Protein AF-A0A059LHN1-F1 (afdb_monomer)

Radius of gyration: 22.34 Å; Cα contacts (8 Å, |Δi|>4): 210; chains: 1; bounding box: 70×65×39 Å

pLDDT: mean 75.74, std 20.92, range [29.38, 94.12]

Secondary structure (DSSP, 8-state):
----------PPPP---PPPPPPPP-----------------EEEE---SGGGS-HHHHHHHHHHHHHHH---PPPTTTTT--SBTT-SSPPS-TTHHHHHHHHHHHHHHHSSSB-HHHHHHHT-EEEP-TTS----EEEPBPHHHHHHHHHHHHHTTSEEE-SSSSSEEE-HHHHHHHHHHHHHS-EEEE---

Mean predicted aligned error: 13.39 Å

Nearest PDB structures (foldseek):
  6zj3-assembly1_SX  TM=9.722E-01  e=7.834E-15  Euglena gracilis
  7r81-assembly1_U2  TM=9.711E-01  e=6.829E-14  Neurospora crassa
  8a98-assembly1_SX  TM=9.621E-01  e=1.154E-12  Leishmania major strain Friedlin
  8rxx-assembly1_SX  TM=9.282E-01  e=1.225E-12  Leishmania major strain Friedlin
  4bts-assembly1_DT  TM=8.952E-01  e=1.382E-12  Tetrahymena thermophila

Foldseek 3Di:
DDDDDPPDDDDDDDDDDDDDDDDDDDDDDDDDPDDDDPQPQPFDWDQDQAPVQFDPVLLLVLQLVVCVVVVLQDDPPCLVVDAFFPQDPDRDPDPSVLSSLLSVLLVVLVVDPFDDLQVSQQVPWDWHDDPPDPDDTDIDGTDSPSSVSSVVSCVVVQQKDQDPVGRGIHGDPVNRVVSSVSRSVGTDTDGDRD

Sequence (194 aa):
MSRTHSRGIALPCPRKRAASPLSPSLIGLGDTSRVGLVIMETRKKFKPSTVKDVPVDAFLVAFAAHLKKSGKIELPRHVDLMKTATFKELPPLDLDWFYTRTAAVARRVYMRAGLGMKDFRRTFGGRSFAKGRVMPEHFKLAAGGNIRHALQQLEKMGIVAKCPDNHGRKMTVEGRRLMDLVARSVPCTRLVVA

Solvent-accessible surface area (backbone atoms only — not comparable to full-atom values): 12317 Å² total; per-residue (Å²): 136,88,79,79,83,82,85,77,87,82,82,84,79,86,88,82,77,81,82,76,82,76,81,82,75,93,75,89,81,80,92,74,88,85,81,90,74,86,72,76,74,54,69,47,80,49,84,37,74,42,62,86,68,44,62,66,69,64,50,27,55,54,44,23,52,50,50,61,75,62,64,77,67,80,77,66,98,57,62,91,80,46,55,71,25,82,63,50,90,64,58,73,87,54,91,62,48,65,44,41,48,39,31,51,50,54,54,48,34,71,76,43,71,58,47,44,73,66,56,54,20,54,72,64,28,45,72,21,73,56,86,99,50,102,56,83,74,43,83,40,60,25,46,59,66,68,57,50,53,42,52,53,48,35,36,76,70,52,32,34,39,76,45,91,89,49,91,23,35,29,61,31,73,66,29,48,52,52,48,28,54,53,31,50,71,49,90,41,72,45,85,52,86,128

Structure (mmCIF, N/CA/C/O backbone):
data_AF-A0A059LHN1-F1
#
_entry.id   AF-A0A059LHN1-F1
#
loop_
_atom_site.group_PDB
_atom_site.id
_atom_site.type_symbol
_atom_site.label_atom_id
_atom_site.label_alt_id
_atom_site.label_comp_id
_atom_site.label_asym_id
_atom_site.label_entity_id
_atom_site.label_seq_id
_atom_site.pdbx_PDB_ins_code
_atom_site.Cartn_x
_atom_site.Cartn_y
_atom_site.Cartn_z
_atom_site.occupancy
_atom_site.B_iso_or_equiv
_atom_site.auth_seq_id
_atom_site.auth_comp_id
_atom_site.auth_asym_id
_atom_site.auth_atom_id
_atom_site.pdbx_PDB_model_num
ATOM 1 N N . MET A 1 1 ? 52.733 17.044 4.899 1.00 41.88 1 MET A N 1
ATOM 2 C CA . MET A 1 1 ? 51.523 16.709 5.689 1.00 41.88 1 MET A CA 1
ATOM 3 C C . MET A 1 1 ? 50.650 15.754 4.882 1.00 41.88 1 MET A C 1
ATOM 5 O O . MET A 1 1 ? 49.695 16.161 4.235 1.00 41.88 1 MET A O 1
ATOM 9 N N . SER A 1 2 ? 51.026 14.480 4.859 1.00 34.47 2 SER A N 1
ATOM 10 C CA . SER A 1 2 ? 50.351 13.405 4.128 1.00 34.47 2 SER A CA 1
ATOM 11 C C . SER A 1 2 ? 49.231 12.826 4.997 1.00 34.47 2 SER A C 1
ATOM 13 O O . SER A 1 2 ? 49.468 11.982 5.858 1.00 34.47 2 SER A O 1
ATOM 15 N N . ARG A 1 3 ? 47.998 13.315 4.814 1.00 39.59 3 ARG A N 1
ATOM 16 C CA . ARG A 1 3 ? 46.811 12.738 5.463 1.00 39.59 3 ARG A CA 1
ATOM 17 C C . ARG A 1 3 ? 46.330 11.516 4.680 1.00 39.59 3 ARG A C 1
ATOM 19 O O . ARG A 1 3 ? 45.768 11.619 3.597 1.00 39.59 3 ARG A O 1
ATOM 26 N N . THR A 1 4 ? 46.625 10.370 5.273 1.00 43.47 4 THR A N 1
ATOM 27 C CA . THR A 1 4 ? 45.945 9.073 5.204 1.00 43.47 4 THR A CA 1
ATOM 28 C C . THR A 1 4 ? 44.546 9.070 4.558 1.00 43.47 4 THR A C 1
ATOM 30 O O . THR A 1 4 ? 43.581 9.610 5.094 1.00 43.47 4 THR A O 1
ATOM 33 N N . HIS A 1 5 ? 44.403 8.354 3.438 1.00 37.03 5 HIS A N 1
ATOM 34 C CA . HIS A 1 5 ? 43.102 7.889 2.951 1.00 37.03 5 HIS A CA 1
ATOM 35 C C . HIS A 1 5 ? 42.683 6.643 3.741 1.00 37.03 5 HIS A C 1
ATOM 37 O O . HIS A 1 5 ? 43.111 5.526 3.450 1.00 37.03 5 HIS A O 1
ATOM 43 N N . SER A 1 6 ? 41.816 6.826 4.733 1.00 35.69 6 SER A N 1
ATOM 44 C CA . SER A 1 6 ? 41.079 5.738 5.372 1.00 35.69 6 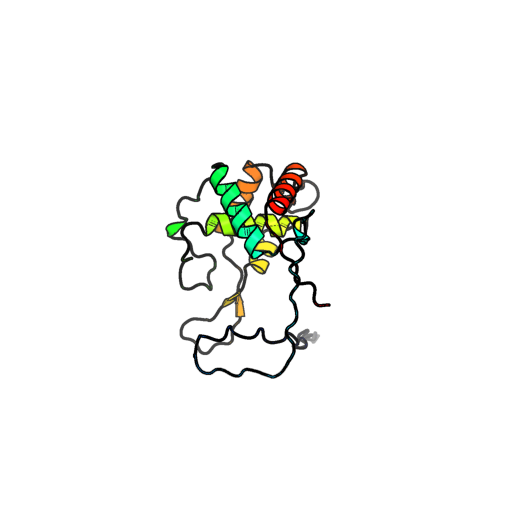SER A CA 1
ATOM 45 C C . SER A 1 6 ? 40.039 5.176 4.394 1.00 35.69 6 SER A C 1
ATOM 47 O O . SER A 1 6 ? 38.912 5.658 4.285 1.00 35.69 6 SER A O 1
ATOM 49 N N . ARG A 1 7 ? 40.412 4.131 3.647 1.00 39.03 7 ARG A N 1
ATOM 50 C CA . ARG A 1 7 ? 39.453 3.297 2.908 1.00 39.03 7 ARG A CA 1
ATOM 51 C C . ARG A 1 7 ? 38.669 2.453 3.908 1.00 39.03 7 ARG A C 1
ATOM 53 O O . ARG A 1 7 ? 39.071 1.354 4.271 1.00 39.03 7 ARG A O 1
ATOM 60 N N . GLY A 1 8 ? 37.557 3.001 4.376 1.00 37.84 8 GLY A N 1
ATOM 61 C CA . GLY A 1 8 ? 36.550 2.246 5.101 1.00 37.84 8 GLY A CA 1
ATOM 62 C C . GLY A 1 8 ? 35.616 1.493 4.150 1.00 37.84 8 GLY A C 1
ATOM 63 O O . GLY A 1 8 ? 35.085 2.081 3.215 1.00 37.84 8 GLY A O 1
ATOM 64 N N . ILE A 1 9 ? 35.335 0.240 4.530 1.00 38.50 9 ILE A N 1
ATOM 65 C CA . ILE A 1 9 ? 34.072 -0.496 4.327 1.00 38.50 9 ILE A CA 1
ATOM 66 C C . ILE A 1 9 ? 33.949 -1.307 3.023 1.00 38.50 9 ILE A C 1
ATOM 68 O O . ILE A 1 9 ? 33.691 -0.771 1.953 1.00 38.50 9 ILE A O 1
ATOM 72 N N . ALA A 1 10 ? 33.963 -2.639 3.156 1.00 35.22 10 ALA A N 1
ATOM 73 C CA . ALA A 1 10 ? 32.729 -3.440 3.159 1.00 35.22 10 ALA A CA 1
ATOM 74 C C . ALA A 1 10 ? 33.043 -4.921 3.441 1.00 35.22 10 ALA A C 1
ATOM 76 O O . ALA A 1 10 ? 33.626 -5.613 2.613 1.00 35.22 10 ALA A O 1
ATOM 77 N N . LEU A 1 11 ? 32.620 -5.422 4.605 1.00 46.47 11 LEU A N 1
ATOM 78 C CA . LEU A 1 11 ? 32.563 -6.863 4.856 1.00 46.47 11 LEU A CA 1
ATOM 79 C C . LEU A 1 11 ? 31.377 -7.469 4.081 1.00 46.47 11 LEU A C 1
ATOM 81 O O . LEU A 1 11 ? 30.290 -6.881 4.089 1.00 46.47 11 LEU A O 1
ATOM 85 N N . PRO A 1 12 ? 31.532 -8.644 3.448 1.00 41.75 12 PRO A N 1
ATOM 86 C CA . PRO A 1 12 ? 30.413 -9.350 2.840 1.00 41.75 12 PRO A CA 1
ATOM 87 C C . PRO A 1 12 ? 29.499 -9.928 3.933 1.00 41.75 12 PRO A C 1
ATOM 89 O O . PRO A 1 12 ? 29.941 -10.657 4.818 1.00 41.75 12 PRO A O 1
ATOM 92 N N . CYS A 1 13 ? 28.201 -9.611 3.880 1.00 32.88 13 CYS A N 1
ATOM 93 C CA . CYS A 1 13 ? 27.207 -10.208 4.774 1.00 32.88 13 CYS A CA 1
ATOM 94 C C . CYS A 1 13 ? 27.052 -11.717 4.496 1.00 32.88 13 CYS A C 1
ATOM 96 O O . CYS A 1 13 ? 26.942 -12.110 3.329 1.00 32.88 13 CYS A O 1
ATOM 98 N N . PRO A 1 14 ? 26.959 -12.571 5.532 1.00 40.12 14 PRO A N 1
ATOM 99 C CA . PRO A 1 14 ? 26.842 -14.007 5.349 1.00 40.12 14 PRO A CA 1
ATOM 100 C C . PRO A 1 14 ? 25.453 -14.382 4.822 1.00 40.12 14 PRO A C 1
ATOM 102 O O . PRO A 1 14 ? 24.399 -14.032 5.358 1.00 40.12 14 PRO A O 1
ATOM 105 N N . ARG A 1 15 ? 25.492 -15.119 3.718 1.00 44.16 15 ARG A N 1
ATOM 106 C CA . ARG A 1 15 ? 24.381 -15.608 2.911 1.00 44.16 15 ARG A CA 1
ATOM 107 C C . ARG A 1 15 ? 23.741 -16.825 3.587 1.00 44.16 15 ARG A C 1
ATOM 109 O O . ARG A 1 15 ? 24.253 -17.930 3.467 1.00 44.16 15 ARG A O 1
ATOM 116 N N . LYS A 1 16 ? 22.588 -16.654 4.237 1.00 43.25 16 LYS A N 1
ATOM 117 C CA . LYS A 1 16 ? 21.634 -17.753 4.476 1.00 43.25 16 LYS A CA 1
ATOM 118 C C . LYS A 1 16 ? 20.206 -17.262 4.270 1.00 43.25 16 LYS A C 1
ATOM 120 O O . LYS A 1 16 ? 19.650 -16.580 5.123 1.00 43.25 16 LYS A O 1
ATOM 125 N N . ARG A 1 17 ? 19.602 -17.635 3.142 1.00 36.09 17 ARG A N 1
ATOM 126 C CA . ARG A 1 17 ? 18.156 -17.859 3.031 1.00 36.09 17 ARG A CA 1
ATOM 127 C C . ARG A 1 17 ? 17.934 -19.000 2.055 1.00 36.09 17 ARG A C 1
ATOM 129 O O . ARG A 1 17 ? 18.374 -18.931 0.911 1.00 36.09 17 ARG A O 1
ATOM 136 N N . ALA A 1 18 ? 17.313 -20.041 2.593 1.00 35.69 18 ALA A N 1
ATOM 137 C CA . ALA A 1 18 ? 16.890 -21.243 1.909 1.00 35.69 18 ALA A CA 1
ATOM 138 C C . ALA A 1 18 ? 16.107 -20.907 0.634 1.00 35.69 18 ALA A C 1
ATOM 140 O O . ALA A 1 18 ? 15.318 -19.957 0.603 1.00 35.69 18 ALA A O 1
ATOM 141 N N . ALA A 1 19 ? 16.357 -21.700 -0.403 1.00 35.06 19 ALA A N 1
ATOM 142 C CA . ALA A 1 19 ? 15.561 -21.733 -1.613 1.00 35.06 19 ALA A CA 1
ATOM 143 C C . ALA A 1 19 ? 14.101 -22.042 -1.255 1.00 35.06 19 ALA A C 1
ATOM 145 O O . ALA A 1 19 ? 13.817 -22.978 -0.511 1.00 35.06 19 ALA A O 1
ATOM 146 N N . SER A 1 20 ? 13.175 -21.238 -1.767 1.00 42.19 20 SER A N 1
ATOM 147 C CA . SER A 1 20 ? 11.767 -21.623 -1.843 1.00 42.19 20 SER A CA 1
ATOM 148 C C . SER A 1 20 ? 11.658 -22.675 -2.949 1.00 42.19 20 SER A C 1
ATOM 150 O O . SER A 1 20 ? 12.165 -22.405 -4.042 1.00 42.19 20 SER A O 1
ATOM 152 N N . PRO A 1 21 ? 11.056 -23.852 -2.718 1.00 39.56 21 PRO A N 1
ATOM 153 C CA . PRO A 1 21 ? 10.869 -24.804 -3.796 1.00 39.56 21 PRO A CA 1
ATOM 154 C C . PRO A 1 21 ? 9.887 -24.212 -4.811 1.00 39.56 21 PRO A C 1
ATOM 156 O O . PRO A 1 21 ? 8.809 -23.728 -4.464 1.00 39.56 21 PRO A O 1
ATOM 159 N N . LEU A 1 22 ? 10.331 -24.211 -6.064 1.00 37.78 22 LEU A N 1
ATOM 160 C CA . LEU A 1 22 ? 9.516 -23.978 -7.245 1.00 37.78 22 LEU A CA 1
ATOM 161 C C . LEU A 1 22 ? 8.345 -24.968 -7.235 1.00 37.78 22 LEU A C 1
ATOM 163 O O . LEU A 1 22 ? 8.527 -26.152 -6.960 1.00 37.78 22 LEU A O 1
ATOM 167 N N . SER A 1 23 ? 7.151 -24.468 -7.532 1.00 39.75 23 SER A N 1
ATOM 168 C CA . SER A 1 23 ? 5.954 -25.264 -7.797 1.00 39.75 23 SER A CA 1
ATOM 169 C C . SER A 1 23 ? 6.235 -26.316 -8.883 1.00 39.75 23 SER A C 1
ATOM 171 O O . SER A 1 23 ? 6.580 -25.914 -9.999 1.00 39.75 23 SER A O 1
ATOM 173 N N . PRO A 1 24 ? 6.076 -27.625 -8.615 1.00 43.16 24 PRO A N 1
ATOM 174 C CA . PRO A 1 24 ? 6.171 -28.643 -9.649 1.00 43.16 24 PRO A CA 1
ATOM 175 C C . PRO A 1 24 ? 4.958 -28.550 -10.573 1.00 43.16 24 PRO A C 1
ATOM 177 O O . PRO A 1 24 ? 3.809 -28.690 -10.154 1.00 43.16 24 PRO A O 1
ATOM 180 N N . SER A 1 25 ? 5.240 -28.282 -11.839 1.00 33.72 25 SER A N 1
ATOM 181 C CA . SER A 1 25 ? 4.328 -28.468 -12.957 1.00 33.72 25 SER A CA 1
ATOM 182 C C . SER A 1 25 ? 3.907 -29.934 -13.071 1.00 33.72 25 SER A C 1
ATOM 184 O O . SER A 1 25 ? 4.734 -30.833 -12.932 1.00 33.72 25 SER A O 1
ATOM 186 N N . LEU A 1 26 ? 2.624 -30.129 -13.373 1.00 40.53 26 LEU A N 1
ATOM 187 C CA . LEU A 1 26 ? 1.979 -31.373 -13.786 1.00 40.53 26 LEU A CA 1
ATOM 188 C C . LEU A 1 26 ? 2.840 -32.206 -14.750 1.00 40.53 26 LEU A C 1
ATOM 190 O O . LEU A 1 26 ? 3.017 -31.831 -15.907 1.00 40.53 26 LEU A O 1
ATOM 194 N N . ILE A 1 27 ? 3.275 -33.375 -14.287 1.00 35.19 27 ILE A N 1
ATOM 195 C CA . ILE A 1 27 ? 3.525 -34.554 -15.117 1.00 35.19 27 ILE A CA 1
ATOM 196 C C . ILE A 1 27 ? 2.827 -35.696 -14.382 1.00 35.19 27 ILE A C 1
ATOM 198 O O . ILE A 1 27 ? 3.167 -36.008 -13.243 1.00 35.19 27 ILE A O 1
ATOM 202 N N . GLY A 1 28 ? 1.769 -36.231 -14.987 1.00 36.34 28 GLY A N 1
ATOM 203 C CA . GLY A 1 28 ? 1.055 -37.383 -14.453 1.00 36.34 28 GLY A CA 1
ATOM 204 C C . GLY A 1 28 ? 1.876 -38.660 -14.601 1.00 36.34 28 GLY A C 1
ATOM 205 O O . GLY A 1 28 ? 2.688 -38.755 -15.517 1.00 36.34 28 GLY A O 1
ATOM 206 N N . LEU A 1 29 ? 1.638 -39.616 -13.700 1.00 37.88 29 LEU A N 1
ATOM 207 C CA . LEU A 1 29 ? 1.484 -4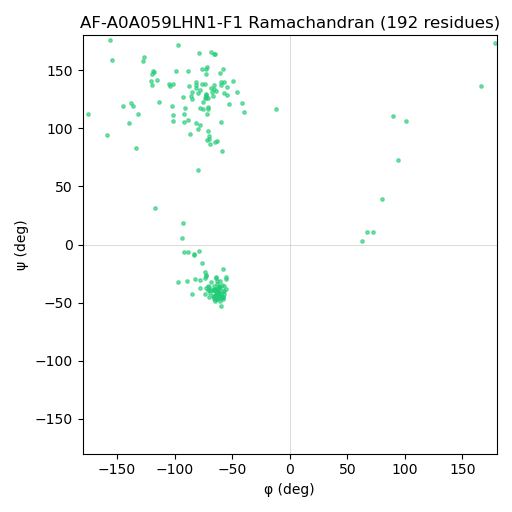1.057 -13.945 1.00 37.88 29 LEU A CA 1
ATOM 208 C C . LEU A 1 29 ? 1.566 -41.814 -12.612 1.00 37.88 29 LEU A C 1
ATOM 210 O O . LEU A 1 29 ? 2.478 -41.591 -11.823 1.00 37.88 29 LEU A O 1
ATOM 214 N N . GLY A 1 30 ? 0.660 -42.776 -12.442 1.00 29.38 30 GLY A N 1
ATOM 215 C CA . GLY A 1 30 ? 0.982 -44.024 -11.755 1.00 29.38 30 GLY A CA 1
ATOM 216 C C . GLY A 1 30 ? 0.523 -44.146 -10.309 1.00 29.38 30 GLY A C 1
ATOM 217 O O . GLY A 1 30 ? 1.138 -43.609 -9.390 1.00 29.38 30 GLY A O 1
ATOM 218 N N . ASP A 1 31 ? -0.516 -44.957 -10.128 1.00 42.81 31 ASP A N 1
ATOM 219 C CA . ASP A 1 31 ? -0.869 -45.615 -8.877 1.00 42.81 31 ASP A CA 1
ATOM 220 C C . ASP A 1 31 ? 0.360 -46.163 -8.139 1.00 42.81 31 ASP A C 1
ATOM 222 O O . ASP A 1 31 ? 1.067 -47.043 -8.624 1.00 42.81 31 ASP A O 1
ATOM 226 N N . THR A 1 32 ? 0.559 -45.700 -6.907 1.00 39.47 32 THR A N 1
ATOM 227 C CA . THR A 1 32 ? 1.272 -46.457 -5.874 1.00 39.47 32 THR A CA 1
ATOM 228 C C . THR A 1 32 ? 0.459 -46.385 -4.592 1.00 39.47 32 THR A C 1
ATOM 230 O O . THR A 1 32 ? 0.674 -45.578 -3.689 1.00 39.47 32 THR A O 1
ATOM 233 N N . SER A 1 33 ? -0.530 -47.268 -4.506 1.00 37.50 33 SER A N 1
ATOM 234 C CA . SER A 1 33 ? -1.043 -47.702 -3.219 1.00 37.50 33 SER A CA 1
ATOM 235 C C . SER A 1 33 ? 0.121 -48.235 -2.375 1.00 37.50 33 SER A C 1
ATOM 237 O O . SER A 1 33 ? 0.808 -49.162 -2.803 1.00 37.50 33 SER A O 1
ATOM 239 N N . ARG A 1 34 ? 0.227 -47.725 -1.138 1.00 47.62 34 ARG A N 1
ATOM 240 C CA . ARG A 1 34 ? 0.839 -48.388 0.031 1.00 47.62 34 ARG A CA 1
ATOM 241 C C . ARG A 1 34 ? 2.323 -48.088 0.319 1.00 47.62 34 ARG A C 1
ATOM 243 O O . ARG A 1 34 ? 3.150 -48.987 0.293 1.00 47.62 34 ARG A O 1
ATOM 250 N N . VAL A 1 35 ? 2.605 -46.876 0.812 1.00 36.53 35 VAL A N 1
ATOM 251 C CA . VAL A 1 35 ? 3.461 -46.690 2.007 1.00 36.53 35 VAL A CA 1
ATOM 252 C C . VAL A 1 35 ? 2.823 -45.611 2.888 1.00 36.53 35 VAL A C 1
ATOM 254 O O . VAL A 1 35 ? 2.504 -44.517 2.430 1.00 36.53 35 VAL A O 1
ATOM 257 N N . GLY A 1 36 ? 2.524 -45.981 4.131 1.00 34.12 36 GLY A N 1
ATOM 258 C CA . GLY A 1 36 ? 1.662 -45.238 5.039 1.00 34.12 36 GLY A CA 1
ATOM 259 C C . GLY A 1 36 ? 2.273 -43.961 5.610 1.00 34.12 36 GLY A C 1
ATOM 260 O O . GLY A 1 36 ? 3.323 -43.986 6.238 1.00 34.12 36 GLY A O 1
ATOM 261 N N . LEU A 1 37 ? 1.519 -42.874 5.481 1.00 35.41 37 LEU A N 1
ATOM 262 C CA . LEU A 1 37 ? 0.972 -42.125 6.610 1.00 35.41 37 LEU A CA 1
ATOM 263 C C . LEU A 1 37 ? -0.212 -41.334 6.043 1.00 35.41 37 LEU A C 1
ATOM 265 O O . LEU A 1 37 ? -0.041 -40.259 5.474 1.00 35.41 37 LEU A O 1
ATOM 269 N N . VAL A 1 38 ? -1.425 -41.882 6.141 1.00 39.91 38 VAL A N 1
ATOM 270 C CA . VAL A 1 38 ? -2.630 -41.063 5.970 1.00 39.91 38 VAL A CA 1
ATOM 271 C C . VAL A 1 38 ? -2.664 -40.155 7.192 1.00 39.91 38 VAL A C 1
ATOM 273 O O . VAL A 1 38 ? -3.230 -40.507 8.224 1.00 39.91 38 VAL A O 1
ATOM 276 N N . ILE A 1 39 ? -1.981 -39.011 7.114 1.00 44.22 39 ILE A N 1
ATOM 277 C CA . ILE A 1 39 ? -2.218 -37.915 8.044 1.00 44.22 39 ILE A CA 1
ATOM 278 C C . ILE A 1 39 ? -3.691 -37.578 7.839 1.00 44.22 39 ILE A C 1
ATOM 280 O O . ILE A 1 39 ? -4.074 -37.026 6.808 1.00 44.22 39 ILE A O 1
ATOM 284 N N . MET A 1 40 ? -4.538 -37.964 8.791 1.00 35.59 40 MET A N 1
ATOM 285 C CA . MET A 1 40 ? -5.877 -37.408 8.885 1.00 35.59 40 MET A CA 1
ATOM 286 C C . MET A 1 40 ? -5.698 -35.915 9.166 1.00 35.59 40 MET A C 1
ATOM 288 O O . MET A 1 40 ? -5.591 -35.498 10.318 1.00 35.59 40 MET A O 1
ATOM 292 N N . GLU A 1 41 ? -5.591 -35.101 8.115 1.00 52.03 41 GLU A N 1
ATOM 293 C CA . GLU A 1 41 ? -5.578 -33.647 8.229 1.00 52.03 41 GLU A CA 1
ATOM 294 C C . GLU A 1 41 ? -6.938 -33.203 8.768 1.00 52.03 41 GLU A C 1
ATOM 296 O O . GLU A 1 41 ? -7.885 -32.910 8.033 1.00 52.03 41 GLU A O 1
ATOM 301 N N . THR A 1 42 ? -7.057 -33.155 10.091 1.00 53.69 42 THR A N 1
ATOM 302 C CA . THR A 1 42 ? -8.225 -32.572 10.739 1.00 53.69 42 THR A CA 1
ATOM 303 C C . THR A 1 42 ? -8.170 -31.057 10.539 1.00 53.69 42 THR A C 1
ATOM 305 O O . THR A 1 42 ? -7.471 -30.316 11.231 1.00 53.69 42 THR A O 1
ATOM 308 N N . ARG A 1 43 ? -8.905 -30.564 9.535 1.00 59.44 43 ARG A N 1
ATOM 309 C CA . ARG A 1 43 ? -9.062 -29.125 9.277 1.00 59.44 43 ARG A CA 1
ATOM 310 C C . ARG A 1 43 ? -9.912 -28.500 10.381 1.00 59.44 43 ARG A C 1
ATOM 312 O O . ARG A 1 43 ? -11.136 -28.433 10.275 1.00 59.44 43 ARG A O 1
ATOM 319 N N . LYS A 1 44 ? -9.278 -28.014 11.449 1.00 64.62 44 LYS A N 1
ATOM 320 C CA . LYS A 1 44 ? -9.982 -27.251 12.490 1.00 64.62 44 LYS A CA 1
ATOM 321 C C . LYS A 1 44 ? -10.282 -25.839 11.971 1.00 64.62 44 LYS A C 1
ATOM 323 O O . LYS A 1 44 ? -9.381 -25.099 11.567 1.00 64.62 44 LYS A O 1
ATOM 328 N N . LYS A 1 45 ? -11.567 -25.465 11.970 1.00 65.81 45 LYS A N 1
ATOM 329 C CA . LYS A 1 45 ? -12.024 -24.107 11.636 1.00 65.81 45 LYS A CA 1
ATOM 330 C C . LYS A 1 45 ? -11.628 -23.166 12.774 1.00 65.81 45 LYS A C 1
ATOM 332 O O . LYS A 1 45 ? -12.095 -23.328 13.898 1.00 65.81 45 LYS A O 1
ATOM 337 N N . PHE A 1 46 ? -10.771 -22.193 12.482 1.00 73.25 46 PHE A N 1
ATOM 338 C CA . PHE A 1 46 ? -10.342 -21.179 13.441 1.00 73.25 46 PHE A CA 1
ATOM 339 C C . PHE A 1 46 ? -11.048 -19.856 13.136 1.00 73.25 46 PHE A C 1
ATOM 341 O O . PHE A 1 46 ? -11.146 -19.466 11.974 1.00 73.25 46 PHE A O 1
ATOM 348 N N . LYS A 1 47 ? -11.545 -19.165 14.170 1.00 76.56 47 LYS A N 1
ATOM 349 C CA . LYS A 1 47 ? -12.106 -17.814 14.035 1.00 76.56 47 LYS A CA 1
ATOM 350 C C . LYS A 1 47 ? -10.983 -16.795 14.279 1.00 76.56 47 LYS A C 1
ATOM 352 O O . LYS A 1 47 ? -10.591 -16.633 15.435 1.00 76.56 47 LYS A O 1
ATOM 357 N N . PRO A 1 48 ? -10.447 -16.129 13.242 1.00 80.56 48 PRO A N 1
ATOM 358 C CA . PRO A 1 48 ? -9.400 -15.131 13.426 1.00 80.56 48 PRO A CA 1
ATOM 359 C C . PRO A 1 48 ? -9.949 -13.893 14.140 1.00 80.56 48 PRO A C 1
ATOM 361 O O . PRO A 1 48 ? -11.023 -13.391 13.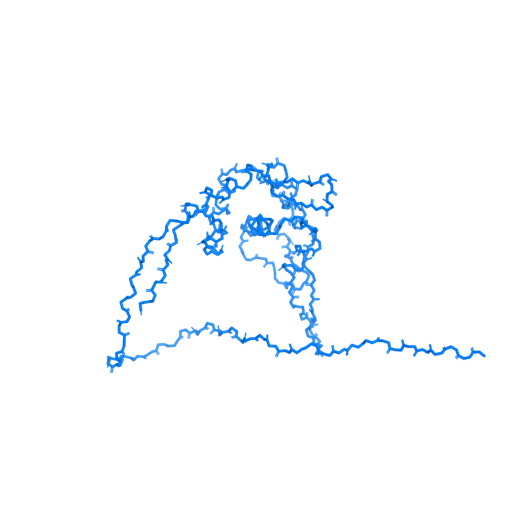800 1.00 80.56 48 PRO A O 1
ATOM 364 N N . SER A 1 49 ? -9.213 -13.395 15.133 1.00 80.56 49 SER A N 1
ATOM 365 C CA . SER A 1 49 ? -9.570 -12.177 15.868 1.00 80.56 49 SER A CA 1
ATOM 366 C C . SER A 1 49 ? -8.841 -10.952 15.324 1.00 80.56 49 SER A C 1
ATOM 368 O O . SER A 1 49 ? -9.427 -9.866 15.321 1.00 80.56 49 SER A O 1
ATOM 370 N N . THR A 1 50 ? -7.610 -11.124 14.827 1.00 87.19 50 THR A N 1
ATOM 371 C CA . THR A 1 50 ? -6.774 -10.042 14.292 1.00 87.19 50 THR A CA 1
ATOM 372 C C . THR A 1 50 ? -6.273 -10.326 12.875 1.00 87.19 50 THR A C 1
ATOM 374 O O . THR A 1 50 ? -6.183 -11.469 12.426 1.00 87.19 50 THR A O 1
ATOM 377 N N . VAL A 1 51 ? -5.851 -9.272 12.166 1.00 87.81 51 VAL A N 1
ATOM 378 C CA . VAL A 1 51 ? -5.244 -9.362 10.816 1.00 87.81 51 VAL A CA 1
ATOM 379 C C . VAL A 1 51 ? -3.988 -10.253 10.773 1.00 87.81 51 VAL A C 1
ATOM 381 O O . VAL A 1 51 ? -3.588 -10.720 9.705 1.00 87.81 51 VAL A O 1
ATOM 384 N N . LYS A 1 52 ? -3.327 -10.481 11.914 1.00 88.38 52 LYS A N 1
ATOM 385 C CA . LYS A 1 52 ? -2.122 -11.322 11.989 1.00 88.38 52 LYS A CA 1
ATOM 386 C C . LYS A 1 52 ? -2.432 -12.812 11.858 1.00 88.38 52 LYS A C 1
ATOM 388 O O . LYS A 1 52 ? -1.555 -13.556 11.431 1.00 88.38 52 LYS A O 1
ATOM 393 N N . ASP A 1 53 ? -3.660 -13.213 12.171 1.00 87.56 53 ASP A N 1
ATOM 394 C CA . ASP A 1 53 ? -4.072 -14.617 12.231 1.00 87.56 53 ASP A CA 1
ATOM 395 C C . ASP A 1 53 ? -4.574 -15.154 10.880 1.00 87.56 53 ASP A C 1
ATOM 397 O O . ASP A 1 53 ? -4.865 -16.341 10.737 1.00 87.56 53 ASP A O 1
ATOM 401 N N . VAL A 1 54 ? -4.704 -14.272 9.886 1.00 88.25 54 VAL A N 1
ATOM 402 C CA . VAL A 1 54 ? -5.260 -14.573 8.563 1.00 88.25 54 VAL A CA 1
ATOM 403 C C . VAL A 1 54 ? -4.133 -14.737 7.539 1.00 88.25 54 VAL A C 1
ATOM 405 O O . VAL A 1 54 ? -3.194 -13.927 7.535 1.00 88.25 54 VAL A O 1
ATOM 408 N N . PRO A 1 55 ? -4.206 -15.736 6.630 1.00 89.19 55 PRO A N 1
ATOM 409 C CA . PRO A 1 55 ? -3.268 -15.832 5.522 1.00 89.19 55 PRO A CA 1
ATOM 410 C C . PRO A 1 55 ? -3.342 -14.573 4.657 1.00 89.19 55 PRO A C 1
ATOM 412 O O . PRO A 1 55 ? -4.414 -14.035 4.371 1.00 89.19 55 PRO A O 1
ATOM 415 N N . VAL A 1 56 ? -2.168 -14.089 4.253 1.00 90.25 56 VAL A N 1
ATOM 416 C CA . VAL A 1 56 ? -2.029 -12.773 3.619 1.00 90.25 56 VAL A CA 1
ATOM 417 C C . VAL A 1 56 ? -2.841 -12.693 2.336 1.00 90.25 56 VAL A C 1
ATOM 419 O O . VAL A 1 56 ? -3.573 -11.727 2.151 1.00 90.25 56 VAL A O 1
ATOM 422 N N . ASP A 1 57 ? -2.754 -13.714 1.492 1.00 90.62 57 ASP A N 1
ATOM 423 C CA . ASP A 1 57 ? -3.358 -13.692 0.161 1.00 90.62 57 ASP A CA 1
ATOM 424 C C . ASP A 1 57 ? -4.888 -13.639 0.241 1.00 90.62 57 ASP A C 1
ATOM 426 O O . ASP A 1 57 ? -5.514 -12.785 -0.385 1.00 90.62 57 ASP A O 1
ATOM 430 N N . ALA A 1 58 ? -5.487 -14.452 1.117 1.00 90.88 58 ALA A N 1
ATOM 431 C CA . ALA A 1 58 ? -6.931 -14.443 1.340 1.00 90.88 58 ALA A CA 1
ATOM 432 C C . ALA A 1 58 ? -7.418 -13.105 1.920 1.00 90.88 58 ALA A C 1
ATOM 434 O O . ALA A 1 58 ? -8.457 -12.586 1.506 1.00 90.88 58 ALA A O 1
ATOM 435 N N . PHE A 1 59 ? -6.648 -12.506 2.838 1.00 92.62 59 PHE A N 1
ATOM 436 C CA . PHE A 1 59 ? -6.972 -11.187 3.381 1.00 92.62 59 PHE A CA 1
ATOM 437 C C . PHE A 1 59 ? -6.951 -10.099 2.302 1.00 92.62 59 PHE A C 1
ATOM 439 O O . PHE A 1 59 ? -7.843 -9.252 2.266 1.00 92.62 59 PHE A O 1
ATOM 446 N N . LEU A 1 60 ? -5.953 -10.112 1.412 1.00 93.38 60 LEU A N 1
ATOM 447 C CA . LEU A 1 60 ? -5.843 -9.114 0.346 1.00 93.38 60 LEU A CA 1
ATOM 448 C C . LEU A 1 60 ? -7.031 -9.175 -0.614 1.00 93.38 60 LEU A C 1
ATOM 450 O O . LEU A 1 60 ? -7.574 -8.125 -0.955 1.00 93.38 60 LEU A O 1
ATOM 454 N N . VAL A 1 61 ? -7.460 -10.381 -0.994 1.00 92.31 61 VAL A N 1
ATOM 455 C CA . VAL A 1 61 ? -8.623 -10.581 -1.873 1.00 92.31 61 VAL A CA 1
ATOM 456 C C . VAL A 1 61 ? -9.909 -10.093 -1.200 1.00 92.31 61 VAL A C 1
ATOM 458 O O . VAL A 1 61 ? -10.664 -9.321 -1.794 1.00 92.31 61 VAL A O 1
ATOM 461 N N . ALA A 1 62 ? -10.137 -10.466 0.063 1.00 93.19 62 ALA A N 1
ATOM 462 C CA . ALA A 1 62 ? -11.327 -10.049 0.806 1.00 93.19 62 ALA A CA 1
ATOM 463 C C . ALA A 1 62 ? -11.379 -8.527 1.022 1.00 93.19 62 ALA A C 1
ATOM 465 O O . ALA A 1 62 ? -12.425 -7.897 0.842 1.00 93.19 62 ALA A O 1
ATOM 466 N N . PHE A 1 63 ? -10.242 -7.914 1.358 1.00 92.88 63 PHE A N 1
ATOM 467 C CA . PHE A 1 63 ? -10.166 -6.471 1.558 1.00 92.88 6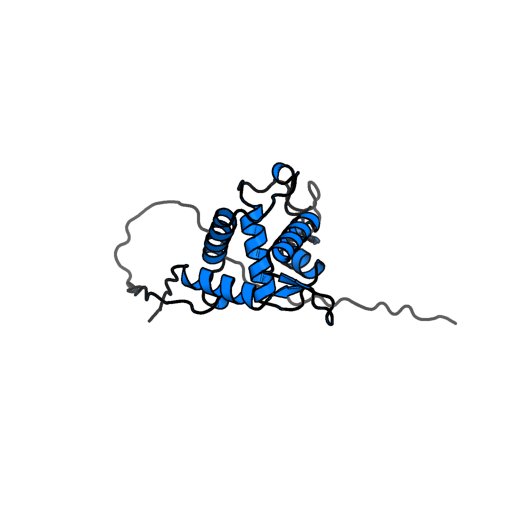3 PHE A CA 1
ATOM 468 C C . PHE A 1 63 ? -10.321 -5.703 0.241 1.00 92.88 63 PHE A C 1
ATOM 470 O O . PHE A 1 63 ? -11.026 -4.698 0.206 1.00 92.88 63 PHE A O 1
ATOM 477 N N . ALA A 1 64 ? -9.744 -6.191 -0.861 1.00 93.06 64 ALA A N 1
ATOM 478 C CA . ALA A 1 64 ? -9.964 -5.609 -2.185 1.00 93.06 64 ALA A CA 1
ATOM 479 C C . ALA A 1 64 ? -11.451 -5.649 -2.578 1.00 93.06 64 ALA A C 1
ATOM 481 O O . ALA A 1 64 ? -11.987 -4.645 -3.047 1.00 93.06 64 ALA A O 1
ATOM 482 N N . ALA A 1 65 ? -12.146 -6.758 -2.309 1.00 92.88 65 ALA A N 1
ATOM 483 C CA . ALA A 1 65 ? -13.586 -6.861 -2.538 1.00 92.88 65 ALA A CA 1
ATOM 484 C C . ALA A 1 65 ? -14.388 -5.868 -1.676 1.00 92.88 65 ALA A C 1
ATOM 486 O O . ALA A 1 65 ? -15.333 -5.251 -2.167 1.00 92.88 65 ALA A O 1
ATOM 487 N N . HIS A 1 66 ? -14.001 -5.663 -0.414 1.00 91.50 66 HIS A N 1
ATOM 488 C CA . HIS A 1 66 ? -14.628 -4.660 0.452 1.00 91.50 66 HIS A CA 1
ATOM 489 C C . HIS A 1 66 ? -14.434 -3.233 -0.085 1.00 91.50 66 HIS A C 1
ATOM 491 O O . HIS A 1 66 ? -15.373 -2.437 -0.106 1.00 91.50 66 HIS A O 1
ATOM 497 N N . LEU A 1 67 ? -13.229 -2.909 -0.560 1.00 90.94 67 LEU A N 1
ATOM 498 C CA . LEU A 1 67 ? -12.935 -1.601 -1.142 1.00 90.94 67 LEU A CA 1
ATOM 499 C C . LEU A 1 67 ? -13.763 -1.333 -2.403 1.00 90.94 67 LEU A C 1
ATOM 501 O O . LEU A 1 67 ? -14.316 -0.241 -2.533 1.00 90.94 67 LEU A O 1
ATOM 505 N N . LYS A 1 68 ? -13.928 -2.337 -3.270 1.00 91.06 68 LYS A N 1
ATOM 506 C CA . LYS A 1 68 ? -14.809 -2.244 -4.443 1.00 91.06 68 LYS A CA 1
ATOM 507 C C . LYS A 1 68 ? -16.260 -1.980 -4.051 1.00 91.06 68 LYS A C 1
ATOM 509 O O . LYS A 1 68 ? -16.860 -1.041 -4.556 1.00 91.06 68 LYS A O 1
ATOM 514 N N . LYS A 1 69 ? -16.792 -2.747 -3.092 1.00 91.38 69 LYS A N 1
ATOM 515 C CA . LYS A 1 69 ? -18.160 -2.559 -2.573 1.00 91.38 69 LYS A CA 1
ATOM 516 C C . LYS A 1 69 ? -18.373 -1.165 -1.993 1.00 91.38 69 LYS A C 1
ATOM 518 O O . LYS A 1 69 ? -19.457 -0.614 -2.106 1.00 91.38 69 LYS A O 1
ATOM 523 N N . SER A 1 70 ? -17.341 -0.603 -1.365 1.00 86.62 70 SER A N 1
ATOM 524 C CA . SER A 1 70 ? -17.439 0.725 -0.770 1.00 86.62 70 SER A CA 1
ATOM 525 C C . SER A 1 70 ? -17.476 1.855 -1.802 1.00 86.62 70 SER A C 1
ATOM 527 O O . SER A 1 70 ? -17.993 2.915 -1.477 1.00 86.62 70 SER A O 1
ATOM 529 N N . GLY A 1 71 ? -16.914 1.673 -3.006 1.00 83.75 71 GLY A N 1
ATOM 530 C CA . GLY A 1 71 ? -16.916 2.681 -4.078 1.00 83.75 71 GLY A CA 1
ATOM 531 C C . GLY A 1 71 ? -16.177 3.995 -3.770 1.00 83.75 71 GLY A C 1
ATOM 532 O O . GLY A 1 71 ? -16.168 4.900 -4.593 1.00 83.75 71 GLY A O 1
ATOM 533 N N . LYS A 1 72 ? -15.538 4.122 -2.598 1.00 82.12 72 LYS A N 1
ATOM 534 C CA . LYS A 1 72 ? -14.918 5.373 -2.114 1.00 82.12 72 LYS A CA 1
ATOM 535 C C . LYS A 1 72 ? -13.508 5.629 -2.653 1.00 82.12 72 LYS A C 1
ATOM 537 O O . LYS A 1 72 ? -12.944 6.693 -2.412 1.00 82.12 72 LYS A O 1
ATOM 542 N N . ILE A 1 73 ? -12.904 4.650 -3.326 1.00 84.50 73 ILE A N 1
ATOM 543 C CA . ILE A 1 73 ? -11.568 4.792 -3.910 1.00 84.50 73 ILE A CA 1
ATOM 544 C C . ILE A 1 73 ? -11.706 5.281 -5.344 1.00 84.50 73 ILE A C 1
ATOM 546 O O . ILE A 1 73 ? -12.143 4.542 -6.222 1.00 84.50 73 ILE A O 1
ATOM 550 N N . GLU A 1 74 ? -11.253 6.507 -5.570 1.00 84.56 74 GLU A N 1
ATOM 551 C CA . GLU A 1 74 ? -11.020 7.042 -6.908 1.00 84.56 74 GLU A CA 1
ATOM 552 C C . GLU A 1 74 ? -9.884 6.256 -7.572 1.00 84.56 74 GLU A C 1
ATOM 554 O O . GLU A 1 74 ? -8.839 6.036 -6.964 1.00 84.56 74 GLU A O 1
ATOM 559 N N . LEU A 1 75 ? -10.030 5.831 -8.822 1.00 84.94 75 LEU A N 1
ATOM 560 C CA . LEU A 1 75 ? -8.890 5.280 -9.549 1.00 84.94 75 LEU A CA 1
ATOM 561 C C . LEU A 1 75 ? -8.042 6.434 -10.102 1.00 84.94 75 LEU A C 1
ATOM 563 O O . LEU A 1 75 ? -8.594 7.433 -10.568 1.00 84.94 75 LEU A O 1
ATOM 567 N N . PRO A 1 76 ? -6.701 6.343 -10.068 1.00 84.69 76 PRO A N 1
ATOM 568 C CA . PRO A 1 76 ? -5.881 7.321 -10.764 1.00 84.69 76 PRO A CA 1
ATOM 569 C C . PRO A 1 76 ? -6.167 7.319 -12.275 1.00 84.69 76 PRO A C 1
ATOM 571 O O . PRO A 1 76 ? -6.409 6.276 -12.873 1.00 84.69 76 PRO A O 1
ATOM 574 N N . ARG A 1 77 ? -6.058 8.486 -12.921 1.00 85.25 77 ARG A N 1
ATOM 575 C CA . ARG A 1 77 ? -6.390 8.674 -14.349 1.00 85.25 77 ARG A CA 1
ATOM 576 C C . ARG A 1 77 ? -5.651 7.729 -15.308 1.00 85.25 77 ARG A C 1
ATOM 578 O O . ARG A 1 77 ? -6.140 7.456 -16.390 1.00 85.25 77 ARG A O 1
ATOM 585 N N . HIS A 1 78 ? -4.455 7.279 -14.936 1.00 83.50 78 HIS A N 1
ATOM 586 C CA . HIS A 1 78 ? -3.557 6.511 -15.799 1.00 83.50 78 HIS A CA 1
ATOM 587 C C . HIS A 1 78 ? -3.291 5.091 -15.267 1.00 83.50 78 HIS A C 1
ATOM 589 O O . HIS A 1 78 ? -2.185 4.577 -15.438 1.00 83.50 78 HIS A O 1
ATOM 595 N N . VAL A 1 79 ? -4.252 4.466 -14.568 1.00 85.69 79 VAL A N 1
ATOM 596 C CA . VAL A 1 79 ? -4.104 3.099 -14.011 1.00 85.69 79 VAL A CA 1
ATOM 597 C C . VAL A 1 79 ? -3.732 2.073 -15.077 1.00 85.69 79 VAL A C 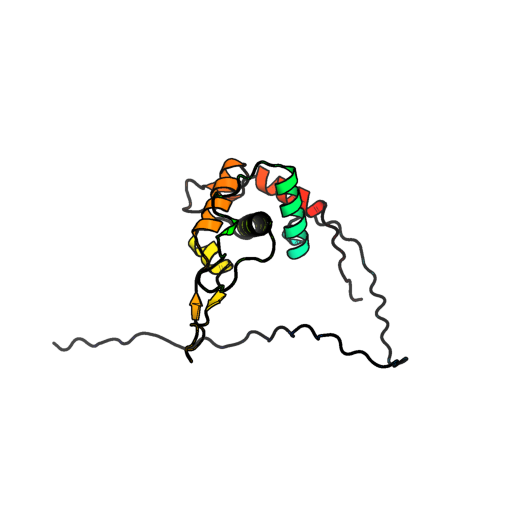1
ATOM 599 O O . VAL A 1 79 ? -2.868 1.237 -14.815 1.00 85.69 79 VAL A O 1
ATOM 602 N N . ASP A 1 80 ? -4.301 2.193 -16.272 1.00 84.69 80 ASP A N 1
ATOM 603 C CA . ASP A 1 80 ? -4.128 1.211 -17.351 1.00 84.69 80 ASP A CA 1
ATOM 604 C C . ASP A 1 80 ? -2.728 1.264 -17.976 1.00 84.69 80 ASP A C 1
ATOM 606 O O . ASP A 1 80 ? -2.192 0.266 -18.447 1.00 84.69 80 ASP A O 1
ATOM 610 N N . LEU A 1 81 ? -2.089 2.434 -17.924 1.00 86.38 81 LEU A N 1
ATOM 611 C CA . LEU A 1 81 ? -0.756 2.665 -18.484 1.00 86.38 81 LEU A CA 1
ATOM 612 C C . LEU A 1 81 ? 0.361 2.432 -17.452 1.00 86.38 81 LEU A C 1
ATOM 614 O O . LEU A 1 81 ? 1.551 2.509 -17.770 1.00 86.38 81 LEU A O 1
ATOM 618 N N . MET A 1 82 ? 0.008 2.197 -16.185 1.00 87.19 82 MET A N 1
ATOM 619 C CA . MET A 1 82 ? 0.974 2.131 -15.094 1.00 87.19 82 MET A CA 1
ATOM 620 C C . MET A 1 82 ? 1.593 0.748 -14.926 1.00 87.19 82 MET A C 1
ATOM 622 O O . MET A 1 82 ? 0.926 -0.242 -14.643 1.00 87.19 82 MET A O 1
ATOM 626 N N . LYS A 1 83 ? 2.927 0.719 -14.892 1.00 88.69 83 LYS A N 1
ATOM 627 C CA . LYS A 1 83 ? 3.675 -0.386 -14.282 1.00 88.69 83 LYS A CA 1
ATOM 628 C C . LYS A 1 83 ? 3.913 -0.146 -12.792 1.00 88.69 83 LYS A C 1
ATOM 630 O O . LYS A 1 83 ? 4.070 0.983 -12.327 1.00 88.69 83 LYS A O 1
ATOM 635 N N . THR A 1 84 ? 3.984 -1.227 -12.021 1.00 89.31 84 THR A N 1
ATOM 636 C CA . THR A 1 84 ? 4.162 -1.172 -10.556 1.00 89.31 84 THR A CA 1
ATOM 637 C C . THR A 1 84 ? 5.573 -0.772 -10.127 1.00 89.31 84 THR A C 1
ATOM 639 O O . THR A 1 84 ? 5.763 -0.181 -9.060 1.00 89.31 84 THR A O 1
ATOM 642 N N . ALA A 1 85 ? 6.582 -1.077 -10.942 1.00 89.38 85 ALA A N 1
ATOM 643 C CA . ALA A 1 85 ? 7.961 -0.706 -10.674 1.00 89.38 85 ALA A CA 1
ATOM 644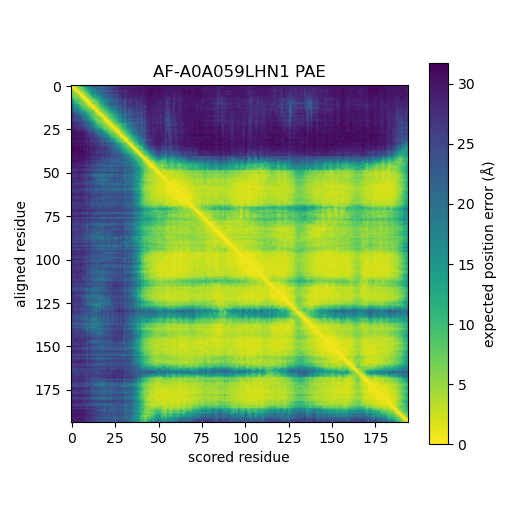 C C . ALA A 1 85 ? 8.783 -0.588 -11.957 1.00 89.38 85 ALA A C 1
ATOM 646 O O . ALA A 1 85 ? 8.462 -1.192 -12.977 1.00 89.38 85 ALA A O 1
ATOM 647 N N . THR A 1 86 ? 9.896 0.146 -11.888 1.00 86.62 86 THR A N 1
ATOM 648 C CA . THR A 1 86 ? 10.812 0.337 -13.023 1.00 86.62 86 THR A CA 1
ATOM 649 C C . THR A 1 86 ? 11.407 -0.977 -13.528 1.00 86.62 86 THR A C 1
ATOM 651 O O . THR A 1 86 ? 11.676 -1.096 -14.716 1.00 86.62 86 THR A O 1
ATOM 654 N N . PHE A 1 87 ? 11.592 -1.951 -12.632 1.00 86.44 87 PHE A N 1
ATOM 655 C CA . PHE A 1 87 ? 12.165 -3.261 -12.941 1.00 86.44 87 PHE A CA 1
ATOM 656 C C . PHE A 1 87 ? 11.154 -4.271 -13.500 1.00 86.44 87 PHE A C 1
ATOM 658 O O . PHE A 1 87 ? 11.555 -5.358 -13.899 1.00 86.44 87 PHE A O 1
ATOM 665 N N . LYS A 1 88 ? 9.854 -3.950 -13.503 1.00 87.81 88 LYS A N 1
ATOM 666 C CA . LYS A 1 88 ? 8.843 -4.782 -14.157 1.00 87.81 88 LYS A CA 1
ATOM 667 C C . LYS A 1 88 ? 8.772 -4.407 -15.632 1.00 87.81 88 LYS A C 1
ATOM 669 O O . LYS A 1 88 ? 8.727 -3.225 -15.974 1.00 87.81 88 LYS A O 1
ATOM 674 N N . GLU A 1 89 ? 8.810 -5.424 -16.482 1.00 85.25 89 GLU A N 1
ATOM 675 C CA . GLU A 1 89 ? 8.782 -5.250 -17.933 1.00 85.25 89 GLU A CA 1
ATOM 676 C C . GLU A 1 89 ? 7.361 -5.118 -18.457 1.00 85.25 89 GLU A C 1
ATOM 678 O O . GLU A 1 89 ? 7.088 -4.244 -19.272 1.00 85.25 89 GLU A O 1
ATOM 683 N N . LEU A 1 90 ? 6.475 -5.959 -17.933 1.00 86.69 90 LEU A N 1
ATOM 684 C CA . LEU A 1 90 ? 5.067 -5.992 -18.280 1.00 86.69 90 LEU A CA 1
ATOM 685 C C . LEU A 1 90 ? 4.235 -5.232 -17.238 1.00 86.69 90 LEU A C 1
ATOM 687 O O . LEU A 1 90 ? 4.616 -5.186 -16.054 1.00 86.69 90 LEU A O 1
ATOM 691 N N . PRO A 1 91 ? 3.108 -4.631 -17.658 1.00 87.19 91 PRO A N 1
ATOM 692 C CA . PRO A 1 91 ? 2.109 -4.125 -16.729 1.00 87.19 91 PRO A CA 1
ATOM 693 C C . PRO A 1 91 ? 1.461 -5.278 -15.936 1.00 87.19 91 PRO A C 1
ATOM 695 O O . PRO A 1 91 ? 1.615 -6.448 -16.294 1.00 87.19 91 PRO A O 1
ATOM 698 N N . PRO A 1 92 ? 0.774 -4.977 -14.821 1.00 90.38 92 PRO A N 1
ATOM 699 C CA . PRO A 1 92 ? -0.037 -5.966 -14.112 1.00 90.38 92 PRO A CA 1
ATOM 700 C C . PRO A 1 92 ? -1.093 -6.586 -15.034 1.00 90.38 92 PRO A C 1
ATOM 702 O O . PRO A 1 92 ? -1.699 -5.873 -15.825 1.00 90.38 92 PRO A O 1
ATOM 705 N N . LEU A 1 93 ? -1.312 -7.898 -14.907 1.00 89.94 93 LEU A N 1
ATOM 706 C CA . LEU A 1 93 ? -2.302 -8.628 -15.710 1.00 89.94 93 LEU A CA 1
ATOM 707 C C . LEU A 1 93 ? -3.736 -8.416 -15.202 1.00 89.94 93 LEU A C 1
ATOM 709 O O . LEU A 1 93 ? -4.677 -8.427 -15.987 1.00 89.94 93 LEU A O 1
ATOM 713 N N . ASP A 1 94 ? -3.901 -8.207 -13.895 1.00 88.19 94 ASP A N 1
ATOM 714 C CA . ASP A 1 94 ? -5.211 -8.007 -13.281 1.00 88.19 94 ASP A CA 1
ATOM 715 C C . ASP A 1 94 ? -5.699 -6.570 -13.490 1.00 88.19 94 ASP A C 1
ATOM 717 O O . ASP A 1 94 ? -4.995 -5.628 -13.128 1.00 88.19 94 ASP A O 1
ATOM 721 N N . LEU A 1 95 ? -6.938 -6.386 -13.955 1.00 85.69 95 LEU A N 1
ATOM 722 C CA . LEU A 1 95 ? -7.561 -5.057 -14.102 1.00 85.69 95 LEU A CA 1
ATOM 723 C C . LEU A 1 95 ? -7.685 -4.325 -12.752 1.00 85.69 95 LEU A C 1
ATOM 725 O O . LEU A 1 95 ? -7.459 -3.124 -12.641 1.00 85.69 95 LEU A O 1
ATOM 729 N N . ASP A 1 96 ? -7.958 -5.075 -11.683 1.00 88.75 96 ASP A N 1
ATOM 730 C CA . ASP A 1 96 ? -8.177 -4.552 -10.331 1.00 88.75 96 ASP A CA 1
ATOM 731 C C . ASP A 1 96 ? -6.911 -4.504 -9.466 1.00 88.75 96 ASP A C 1
ATOM 733 O O . ASP A 1 96 ? -6.980 -4.424 -8.230 1.00 88.75 96 ASP A O 1
ATOM 737 N N . TRP A 1 97 ? -5.732 -4.551 -10.091 1.00 90.56 97 TRP A N 1
ATOM 738 C CA . TRP A 1 97 ? -4.451 -4.617 -9.385 1.00 90.56 97 TRP A CA 1
ATOM 739 C C . TRP A 1 97 ? -4.266 -3.475 -8.375 1.00 90.56 97 TRP A C 1
ATOM 741 O O . TRP A 1 97 ? -3.599 -3.649 -7.348 1.00 90.56 97 TRP A O 1
ATOM 751 N N . PHE A 1 98 ? -4.861 -2.308 -8.639 1.00 92.31 98 PHE A N 1
ATOM 752 C CA . PHE A 1 98 ? -4.765 -1.141 -7.771 1.00 92.31 98 PHE A CA 1
ATOM 753 C C . PHE A 1 98 ? -5.468 -1.363 -6.421 1.00 92.31 98 PHE A C 1
ATOM 755 O O . PHE A 1 98 ? -4.905 -1.019 -5.381 1.00 92.31 98 PHE A O 1
ATOM 762 N N . TYR A 1 99 ? -6.624 -2.033 -6.394 1.00 92.69 99 TYR A N 1
ATOM 763 C CA . TYR A 1 99 ? -7.324 -2.364 -5.146 1.00 92.69 99 TYR A CA 1
ATOM 764 C C . TYR A 1 99 ? -6.532 -3.356 -4.297 1.00 92.69 99 TYR A C 1
ATOM 766 O O . TYR A 1 99 ? -6.336 -3.143 -3.096 1.00 92.69 99 TYR A O 1
ATOM 774 N N . THR A 1 100 ? -5.992 -4.396 -4.931 1.00 92.75 100 THR A N 1
ATOM 775 C CA . THR A 1 100 ? -5.113 -5.373 -4.275 1.00 92.75 100 THR A CA 1
ATOM 776 C C . THR A 1 100 ? -3.844 -4.701 -3.747 1.00 92.75 100 THR A C 1
ATOM 778 O O . THR A 1 100 ? -3.363 -5.005 -2.648 1.00 92.75 100 THR A O 1
ATOM 781 N N . ARG A 1 101 ? -3.301 -3.724 -4.487 1.00 92.12 101 ARG A N 1
ATOM 782 C CA . ARG A 1 101 ? -2.141 -2.950 -4.037 1.00 92.12 101 ARG A CA 1
ATOM 783 C C . ARG A 1 101 ? -2.478 -2.101 -2.815 1.00 92.12 101 ARG A C 1
ATOM 785 O O . ARG A 1 101 ? -1.699 -2.125 -1.860 1.00 92.12 101 ARG A O 1
ATOM 792 N N . THR A 1 102 ? -3.614 -1.412 -2.816 1.00 93.31 102 THR A N 1
ATOM 793 C CA . THR A 1 102 ? -4.087 -0.595 -1.690 1.00 93.31 102 THR A CA 1
ATOM 794 C C . THR A 1 102 ? -4.341 -1.446 -0.444 1.00 93.31 102 THR A C 1
ATOM 796 O O . THR A 1 102 ? -3.901 -1.074 0.646 1.00 93.31 102 THR A O 1
ATOM 799 N N . ALA A 1 103 ? -4.916 -2.642 -0.599 1.00 94.12 103 ALA A N 1
ATOM 800 C CA . ALA A 1 103 ? -5.060 -3.617 0.484 1.00 94.12 103 ALA A CA 1
ATOM 801 C C . ALA A 1 103 ? -3.705 -4.008 1.104 1.00 94.12 103 ALA A C 1
ATOM 803 O O . ALA A 1 103 ? -3.538 -4.014 2.328 1.00 94.12 103 ALA A O 1
ATOM 804 N N . ALA A 1 104 ? -2.698 -4.269 0.263 1.00 93.81 104 ALA A N 1
ATOM 805 C CA . ALA A 1 104 ? -1.356 -4.626 0.724 1.00 93.81 104 ALA A CA 1
ATOM 806 C C . ALA A 1 104 ? -0.666 -3.473 1.465 1.00 93.81 104 ALA A C 1
ATOM 808 O O . ALA A 1 104 ? 0.049 -3.701 2.446 1.00 93.81 104 ALA A O 1
ATOM 809 N N . VAL A 1 105 ? -0.896 -2.236 1.021 1.00 93.06 105 VAL A N 1
ATOM 810 C CA . VAL A 1 105 ? -0.410 -1.032 1.701 1.00 93.06 105 VAL A CA 1
ATOM 811 C C . VAL A 1 105 ? -1.074 -0.886 3.071 1.00 93.06 105 VAL A C 1
ATOM 813 O O . VAL A 1 105 ? -0.356 -0.735 4.059 1.00 93.06 105 VAL A O 1
ATOM 816 N N . ALA A 1 106 ? -2.401 -1.015 3.159 1.00 92.25 106 ALA A N 1
ATOM 817 C CA . ALA A 1 106 ? -3.135 -0.942 4.425 1.00 92.25 106 ALA A CA 1
ATOM 818 C C . ALA A 1 106 ? -2.639 -1.996 5.434 1.00 92.25 106 ALA A C 1
ATOM 820 O O . ALA A 1 106 ? -2.282 -1.662 6.567 1.00 92.25 106 ALA A O 1
ATOM 821 N N . ARG A 1 107 ? -2.473 -3.254 4.996 1.00 92.75 107 ARG A N 1
ATOM 822 C CA . ARG A 1 107 ? -1.880 -4.325 5.821 1.00 92.75 107 ARG A CA 1
ATOM 823 C C . ARG A 1 107 ? -0.479 -3.976 6.311 1.00 92.75 107 ARG A C 1
ATOM 825 O O . ARG A 1 107 ? -0.131 -4.262 7.457 1.00 92.75 107 ARG A O 1
ATOM 832 N N . ARG A 1 108 ? 0.346 -3.361 5.465 1.00 92.31 108 ARG A N 1
ATOM 833 C CA . ARG A 1 108 ? 1.707 -2.983 5.851 1.00 92.31 108 ARG A CA 1
ATOM 834 C C . ARG A 1 108 ? 1.713 -1.912 6.947 1.00 92.31 108 ARG A C 1
ATOM 836 O O . ARG A 1 108 ? 2.525 -2.039 7.863 1.00 92.31 108 ARG A O 1
ATOM 843 N N . VAL A 1 109 ? 0.798 -0.938 6.890 1.00 92.19 109 VAL A N 1
ATOM 844 C CA . VAL A 1 109 ? 0.620 0.086 7.942 1.00 92.19 109 VAL A CA 1
ATOM 845 C C . VAL A 1 109 ? 0.162 -0.548 9.261 1.00 92.19 109 VAL A C 1
ATOM 847 O O . VAL A 1 109 ? 0.654 -0.160 10.317 1.00 92.19 109 VAL A O 1
ATOM 850 N N . TYR A 1 110 ? -0.715 -1.557 9.218 1.00 91.50 110 TYR A N 1
ATOM 851 C CA . TYR A 1 110 ? -1.148 -2.283 10.422 1.00 91.50 110 TYR A CA 1
ATOM 852 C C . TYR A 1 110 ? 0.018 -2.993 11.129 1.00 91.50 110 TYR A C 1
ATOM 854 O O . TYR A 1 110 ? 0.113 -2.992 12.354 1.00 91.50 110 TYR A O 1
ATOM 862 N N . MET A 1 111 ? 0.923 -3.609 10.360 1.00 90.00 111 MET A N 1
ATOM 863 C CA . MET A 1 111 ? 2.020 -4.416 10.912 1.00 90.00 111 MET A CA 1
ATOM 864 C C . MET A 1 111 ? 3.113 -3.575 11.573 1.00 90.00 111 MET A C 1
ATOM 866 O O . MET A 1 111 ? 3.688 -3.996 12.575 1.00 90.00 111 MET A O 1
ATOM 870 N N . ARG A 1 112 ? 3.432 -2.412 10.998 1.00 86.88 112 ARG A N 1
ATOM 871 C CA . ARG A 1 112 ? 4.434 -1.490 11.536 1.00 86.88 112 ARG A CA 1
ATOM 872 C C . ARG A 1 112 ? 3.897 -0.069 11.453 1.00 86.88 112 ARG A C 1
ATOM 874 O O . ARG A 1 112 ? 3.651 0.433 10.362 1.00 86.88 112 ARG A O 1
ATOM 881 N N . ALA A 1 113 ? 3.763 0.575 12.606 1.00 83.38 113 ALA A N 1
ATOM 882 C CA . ALA A 1 113 ? 3.374 1.975 12.699 1.00 83.38 113 ALA A CA 1
ATOM 883 C C . ALA A 1 113 ? 4.550 2.906 12.343 1.00 83.38 113 ALA A C 1
ATOM 885 O O . ALA A 1 113 ? 5.709 2.558 12.570 1.00 83.38 113 ALA A O 1
ATOM 886 N N . GLY A 1 114 ? 4.248 4.098 11.813 1.00 84.25 114 GLY A N 1
ATOM 887 C CA . GLY A 1 114 ? 5.249 5.136 11.538 1.00 84.25 114 GLY A CA 1
ATOM 888 C C . GLY A 1 114 ? 6.028 4.914 10.242 1.00 84.25 114 GLY A C 1
ATOM 889 O O . GLY A 1 114 ? 7.233 5.135 10.204 1.00 84.25 114 GLY A O 1
ATOM 890 N N . LEU A 1 115 ? 5.362 4.443 9.183 1.00 85.25 115 LEU A N 1
ATOM 891 C CA . LEU A 1 115 ? 6.017 4.162 7.903 1.00 85.25 115 LEU A CA 1
ATOM 892 C C . LEU A 1 115 ? 6.068 5.393 7.000 1.00 85.25 115 LEU A C 1
ATOM 894 O O . LEU A 1 115 ? 5.066 6.094 6.815 1.00 85.25 115 LEU A O 1
ATOM 898 N N . GLY A 1 116 ? 7.232 5.600 6.383 1.00 88.12 116 GLY A N 1
ATOM 899 C CA . GLY A 1 116 ? 7.443 6.598 5.341 1.00 88.12 116 GLY A CA 1
ATOM 900 C C . GLY A 1 116 ? 7.337 6.009 3.933 1.00 88.12 116 GLY A C 1
ATOM 901 O O . GLY A 1 116 ? 7.311 4.795 3.722 1.00 88.12 116 GLY A O 1
ATOM 902 N N . MET A 1 117 ? 7.340 6.877 2.918 1.00 89.56 117 MET A N 1
ATOM 903 C CA . MET A 1 117 ? 7.195 6.437 1.525 1.00 89.56 117 MET A CA 1
ATOM 904 C C . MET A 1 117 ? 8.317 5.495 1.066 1.00 89.56 117 MET A C 1
ATOM 906 O O . MET A 1 117 ? 8.078 4.539 0.325 1.00 89.56 117 MET A O 1
ATOM 910 N N . LYS A 1 118 ? 9.546 5.741 1.526 1.00 90.75 118 LYS A N 1
ATOM 911 C CA . LYS A 1 118 ? 10.724 4.932 1.188 1.00 90.75 118 LYS A CA 1
ATOM 912 C C . LYS A 1 118 ? 10.592 3.489 1.682 1.00 90.75 118 LYS A C 1
ATOM 914 O O . LYS A 1 118 ? 11.024 2.578 0.978 1.00 90.75 118 LYS A O 1
ATOM 919 N N . ASP A 1 119 ? 9.945 3.266 2.824 1.00 90.88 119 ASP A N 1
ATOM 920 C CA . ASP A 1 119 ? 9.762 1.924 3.387 1.00 90.88 119 ASP A CA 1
ATOM 921 C C . ASP A 1 119 ? 8.778 1.094 2.571 1.00 90.88 119 ASP A C 1
ATOM 923 O O . ASP A 1 119 ? 9.029 -0.085 2.306 1.00 90.88 119 ASP A O 1
ATOM 927 N N . PHE A 1 120 ? 7.698 1.712 2.086 1.00 92.19 120 PHE A N 1
ATOM 928 C CA . PHE A 1 120 ? 6.802 1.047 1.141 1.00 92.19 120 PHE A CA 1
ATOM 929 C C . PHE A 1 120 ? 7.518 0.736 -0.173 1.00 92.19 120 PHE A C 1
ATOM 931 O O . PHE A 1 120 ? 7.421 -0.382 -0.676 1.00 92.19 120 PHE A O 1
ATOM 938 N N . ARG A 1 121 ? 8.309 1.682 -0.695 1.00 93.81 121 ARG A N 1
ATOM 939 C CA . ARG A 1 121 ? 9.086 1.467 -1.926 1.00 93.81 121 ARG A CA 1
ATOM 940 C C . ARG A 1 121 ? 10.130 0.358 -1.795 1.00 93.81 121 ARG A C 1
ATOM 942 O O . ARG A 1 121 ? 10.412 -0.306 -2.787 1.00 93.81 121 ARG A O 1
ATOM 949 N N . ARG A 1 122 ? 10.693 0.158 -0.598 1.00 92.94 122 ARG A N 1
ATOM 950 C CA . ARG A 1 122 ? 11.574 -0.976 -0.281 1.00 92.94 122 ARG A CA 1
ATOM 951 C C . ARG A 1 122 ? 10.794 -2.281 -0.143 1.00 92.94 122 ARG A C 1
ATOM 953 O O . ARG A 1 122 ? 11.230 -3.290 -0.674 1.00 92.94 122 ARG A O 1
ATOM 960 N N . THR A 1 123 ? 9.636 -2.255 0.515 1.00 91.88 123 THR A N 1
ATOM 961 C CA . THR A 1 123 ? 8.799 -3.451 0.732 1.00 91.88 123 THR A CA 1
ATOM 962 C C . THR A 1 123 ? 8.302 -4.041 -0.591 1.00 91.88 123 THR A C 1
ATOM 964 O O . THR A 1 123 ? 8.317 -5.253 -0.761 1.00 91.88 123 THR A O 1
ATOM 967 N N . PHE A 1 124 ? 7.901 -3.190 -1.539 1.00 91.69 124 PHE A N 1
ATOM 968 C CA . PHE A 1 124 ? 7.485 -3.607 -2.886 1.00 91.69 124 PHE A CA 1
ATOM 969 C C . PHE A 1 124 ? 8.625 -3.567 -3.913 1.00 91.69 124 PHE A C 1
ATOM 971 O O . PHE A 1 124 ? 8.388 -3.732 -5.110 1.00 91.69 124 PHE A O 1
ATOM 978 N N . GLY A 1 125 ? 9.849 -3.288 -3.459 1.00 91.62 125 GLY A N 1
ATOM 979 C CA . GLY A 1 125 ? 11.037 -3.325 -4.297 1.00 91.62 125 GLY A CA 1
ATOM 980 C C . GLY A 1 125 ? 11.361 -4.752 -4.719 1.00 91.62 125 GLY A C 1
ATOM 981 O O . GLY A 1 125 ? 10.846 -5.724 -4.169 1.00 91.62 125 GLY A O 1
ATOM 982 N N . GLY A 1 126 ? 12.228 -4.880 -5.709 1.00 90.38 126 GLY A N 1
ATOM 983 C CA . GLY A 1 126 ? 12.560 -6.176 -6.270 1.00 90.38 126 GLY A CA 1
ATOM 984 C C . GLY A 1 126 ? 13.914 -6.166 -6.939 1.00 90.38 126 GLY A C 1
ATOM 985 O O . GLY A 1 126 ? 14.594 -5.138 -7.029 1.00 90.38 126 GLY A O 1
ATOM 986 N N . ARG A 1 127 ? 14.311 -7.348 -7.395 1.00 86.94 127 ARG A N 1
ATOM 987 C CA . ARG A 1 127 ? 15.515 -7.499 -8.199 1.00 86.94 127 ARG A CA 1
ATOM 988 C C . ARG A 1 127 ? 15.241 -6.941 -9.586 1.00 86.94 127 ARG A C 1
ATOM 990 O O . ARG A 1 127 ? 14.220 -7.249 -10.197 1.00 86.94 127 ARG A O 1
ATOM 997 N N . SER A 1 128 ? 16.133 -6.075 -10.043 1.00 82.81 128 SER A N 1
ATOM 998 C CA . SER A 1 128 ? 16.143 -5.585 -11.409 1.00 82.81 128 SER A CA 1
ATOM 999 C C . SER A 1 128 ? 17.229 -6.319 -12.158 1.00 82.81 128 SER A C 1
ATOM 1001 O O . SER A 1 128 ? 18.409 -6.163 -11.846 1.00 82.81 128 SER A O 1
ATOM 1003 N N . PHE A 1 129 ? 16.815 -7.037 -13.191 1.00 77.38 129 PHE A N 1
ATOM 1004 C CA . PHE A 1 129 ? 17.702 -7.389 -14.280 1.00 77.38 129 PHE A CA 1
ATOM 1005 C C . PHE A 1 129 ? 17.897 -6.149 -15.168 1.00 77.38 129 PHE A C 1
ATOM 1007 O O . PHE A 1 129 ? 16.959 -5.365 -15.369 1.00 77.38 129 PHE A O 1
ATOM 1014 N N . ALA A 1 130 ? 19.122 -5.895 -15.623 1.00 66.25 130 ALA A N 1
ATOM 1015 C CA . ALA A 1 130 ? 19.386 -4.865 -16.620 1.00 66.25 130 ALA A CA 1
ATOM 1016 C C . ALA A 1 130 ? 19.229 -5.514 -18.000 1.00 66.25 130 ALA A C 1
ATOM 1018 O O . ALA A 1 130 ? 20.058 -6.329 -18.386 1.00 66.25 130 ALA A O 1
ATOM 1019 N N . LYS A 1 131 ? 18.143 -5.180 -18.710 1.00 67.50 131 LYS A N 1
ATOM 1020 C CA . LYS A 1 131 ? 17.792 -5.774 -20.011 1.00 67.50 131 LYS A CA 1
ATOM 1021 C C . LYS A 1 131 ? 18.994 -5.843 -20.958 1.00 67.50 131 LYS A C 1
ATOM 1023 O O . LYS A 1 131 ? 19.684 -4.841 -21.138 1.00 67.50 131 LYS A O 1
ATOM 1028 N N . GLY A 1 132 ? 19.204 -7.015 -21.562 1.00 65.44 132 GLY A N 1
ATOM 1029 C CA . GLY A 1 132 ? 20.201 -7.234 -22.616 1.00 65.44 132 GLY A CA 1
ATOM 1030 C C . GLY A 1 132 ? 21.663 -7.125 -22.177 1.00 65.44 132 GLY A C 1
ATOM 1031 O O . GLY A 1 132 ? 22.539 -7.082 -23.033 1.00 65.44 132 GLY A O 1
ATOM 1032 N N . ARG A 1 133 ? 21.951 -7.059 -20.869 1.00 70.94 133 ARG A N 1
ATOM 1033 C CA . ARG A 1 133 ? 23.323 -7.014 -20.350 1.00 70.94 133 ARG A CA 1
ATOM 1034 C C . ARG A 1 133 ? 23.602 -8.181 -19.419 1.00 70.94 133 ARG A C 1
ATOM 1036 O O . ARG A 1 133 ? 22.789 -8.513 -18.562 1.00 70.94 133 ARG A O 1
ATOM 1043 N N . VAL A 1 134 ? 24.808 -8.731 -19.531 1.00 80.06 134 VAL A N 1
ATOM 1044 C CA . VAL A 1 134 ? 25.363 -9.720 -18.598 1.00 80.06 134 VAL A CA 1
ATOM 1045 C C . VAL A 1 134 ? 25.894 -8.981 -17.360 1.00 80.06 134 VAL A C 1
ATOM 1047 O O . VAL A 1 134 ? 27.093 -8.901 -17.122 1.00 80.06 134 VAL A O 1
ATOM 1050 N N . MET A 1 135 ? 24.993 -8.337 -16.612 1.00 77.25 135 MET A N 1
ATOM 1051 C CA . MET A 1 135 ? 25.303 -7.600 -15.379 1.00 77.25 135 MET A CA 1
ATOM 1052 C C . MET A 1 135 ? 24.607 -8.288 -14.196 1.00 77.25 135 MET A C 1
ATOM 1054 O O . MET A 1 135 ? 23.460 -8.720 -14.351 1.00 77.25 135 MET A O 1
ATOM 1058 N N . PRO A 1 136 ? 25.240 -8.372 -13.012 1.00 82.00 136 PRO A N 1
ATOM 1059 C CA . PRO A 1 136 ? 24.601 -8.928 -11.826 1.00 82.00 136 PRO A CA 1
ATOM 1060 C C . PRO A 1 136 ? 23.309 -8.190 -11.444 1.00 82.00 136 PRO A C 1
ATOM 1062 O O . PRO A 1 136 ? 23.135 -6.992 -11.678 1.00 82.00 136 PRO A O 1
ATOM 1065 N N . GLU A 1 137 ? 22.393 -8.928 -10.816 1.00 85.75 137 GLU A N 1
ATOM 1066 C CA . GLU A 1 137 ? 21.114 -8.399 -10.349 1.00 85.75 137 GLU A CA 1
ATOM 1067 C C . GLU A 1 137 ? 21.309 -7.397 -9.203 1.00 85.75 137 GLU A C 1
ATOM 1069 O O . GLU A 1 137 ? 21.947 -7.694 -8.190 1.00 85.75 137 GLU A O 1
ATOM 1074 N N . HIS A 1 138 ? 20.670 -6.230 -9.312 1.00 87.31 138 HIS A N 1
ATOM 1075 C CA . HIS A 1 138 ? 20.658 -5.227 -8.247 1.00 87.31 138 HIS A CA 1
ATOM 1076 C C . HIS A 1 138 ? 19.242 -4.958 -7.743 1.00 87.31 138 HIS A C 1
ATOM 1078 O O . HIS A 1 138 ? 18.257 -5.017 -8.484 1.00 87.31 138 HIS A O 1
ATOM 1084 N N . PHE A 1 139 ? 19.127 -4.624 -6.460 1.00 90.75 139 PHE A N 1
ATOM 1085 C CA . PHE A 1 139 ? 17.853 -4.245 -5.863 1.00 90.75 139 PHE A CA 1
ATOM 1086 C C . PHE A 1 139 ? 17.432 -2.846 -6.325 1.00 90.75 139 PHE A C 1
ATOM 1088 O O . PHE A 1 139 ? 18.170 -1.875 -6.146 1.00 90.75 139 PHE A O 1
ATOM 1095 N N . LYS A 1 140 ? 16.218 -2.726 -6.871 1.00 91.38 140 LYS A N 1
ATOM 1096 C CA . LYS A 1 140 ? 15.605 -1.437 -7.211 1.00 91.38 140 LYS A CA 1
ATOM 1097 C C . LYS A 1 140 ? 14.304 -1.223 -6.449 1.00 91.38 140 LYS A C 1
ATOM 1099 O O . LYS A 1 140 ? 13.538 -2.143 -6.169 1.00 91.38 140 LYS A O 1
ATOM 1104 N N . LEU A 1 141 ? 14.057 0.043 -6.133 1.00 93.81 141 LEU A N 1
ATOM 1105 C CA . LEU A 1 141 ? 12.856 0.493 -5.440 1.00 93.81 141 LEU A CA 1
ATOM 1106 C C . LEU A 1 141 ? 11.629 0.448 -6.359 1.00 93.81 141 LEU A C 1
ATOM 1108 O O . LEU A 1 141 ? 11.734 0.671 -7.566 1.00 93.81 141 LEU A O 1
ATOM 1112 N N . ALA A 1 142 ? 10.454 0.240 -5.767 1.00 93.25 142 ALA A N 1
ATOM 1113 C CA . ALA A 1 142 ? 9.184 0.344 -6.482 1.00 93.25 142 ALA A CA 1
ATOM 1114 C C . ALA A 1 142 ? 8.880 1.778 -6.953 1.00 93.25 142 ALA A C 1
ATOM 1116 O O . ALA A 1 142 ? 9.464 2.761 -6.460 1.00 93.25 142 ALA A O 1
ATOM 1117 N N . ALA A 1 143 ? 7.922 1.898 -7.878 1.00 91.81 143 ALA A N 1
ATOM 1118 C CA . ALA A 1 143 ? 7.388 3.189 -8.294 1.00 91.81 143 ALA A CA 1
ATOM 1119 C C . ALA A 1 143 ? 6.676 3.867 -7.112 1.00 91.81 143 ALA A C 1
ATOM 1121 O O . ALA A 1 143 ? 5.896 3.250 -6.389 1.00 91.81 143 ALA A O 1
ATOM 1122 N N . GLY A 1 144 ? 6.983 5.145 -6.879 1.00 90.69 144 GLY A N 1
ATOM 1123 C CA . GLY A 1 144 ? 6.438 5.889 -5.741 1.00 90.69 144 GLY A CA 1
ATOM 1124 C C . GLY A 1 144 ? 5.038 6.457 -5.982 1.00 90.69 144 GLY A C 1
ATOM 1125 O O . GLY A 1 144 ? 4.285 6.592 -5.022 1.00 90.69 144 GLY A O 1
ATOM 1126 N N . GLY A 1 145 ? 4.690 6.779 -7.234 1.00 89.75 145 GLY A N 1
ATOM 1127 C CA . GLY A 1 145 ? 3.423 7.436 -7.585 1.00 89.75 145 GLY A CA 1
ATOM 1128 C C . GLY A 1 145 ? 2.206 6.615 -7.165 1.00 89.75 145 GLY A C 1
ATOM 1129 O O . GLY A 1 145 ? 1.380 7.087 -6.391 1.00 89.75 145 GLY A O 1
ATOM 1130 N N . ASN A 1 146 ? 2.166 5.345 -7.566 1.00 90.12 146 ASN A N 1
ATOM 1131 C CA . ASN A 1 146 ? 1.039 4.439 -7.329 1.00 90.12 146 ASN A CA 1
ATOM 1132 C C . ASN A 1 146 ? 0.768 4.279 -5.821 1.00 90.12 146 ASN A C 1
ATOM 1134 O O . ASN A 1 146 ? -0.367 4.362 -5.365 1.00 90.12 146 ASN A O 1
ATOM 1138 N N . ILE A 1 147 ? 1.832 4.102 -5.029 1.00 92.50 147 ILE A N 1
ATOM 1139 C CA . ILE A 1 147 ? 1.729 3.919 -3.574 1.00 92.50 147 ILE A CA 1
ATOM 1140 C C . ILE A 1 147 ? 1.308 5.230 -2.892 1.00 92.50 147 ILE A C 1
ATOM 1142 O O . ILE A 1 147 ? 0.543 5.212 -1.930 1.00 92.50 147 ILE A O 1
ATOM 1146 N N . ARG A 1 148 ? 1.784 6.378 -3.387 1.00 91.69 148 ARG A N 1
ATOM 1147 C CA . ARG A 1 148 ? 1.395 7.693 -2.866 1.00 91.69 148 ARG A CA 1
ATOM 1148 C C . ARG A 1 148 ? -0.096 7.949 -3.065 1.00 91.69 148 ARG A C 1
ATOM 1150 O O . ARG A 1 148 ? -0.741 8.355 -2.102 1.00 91.69 148 ARG A O 1
ATOM 1157 N N . HIS A 1 149 ? -0.621 7.678 -4.261 1.00 91.56 149 HIS A N 1
ATOM 1158 C CA . HIS A 1 149 ? -2.048 7.821 -4.556 1.00 91.56 149 HIS A CA 1
ATOM 1159 C C . HIS A 1 149 ? -2.900 6.903 -3.675 1.00 91.56 149 HIS A C 1
ATOM 1161 O O . HIS A 1 149 ? -3.827 7.384 -3.029 1.00 91.56 149 HIS A O 1
ATOM 1167 N N . ALA A 1 150 ? -2.514 5.629 -3.533 1.00 92.00 150 ALA A N 1
ATOM 1168 C CA . ALA A 1 150 ? -3.203 4.695 -2.641 1.00 92.00 150 ALA A CA 1
ATOM 1169 C C . ALA A 1 150 ? -3.246 5.197 -1.185 1.00 92.00 150 ALA A C 1
ATOM 1171 O O . ALA A 1 150 ? -4.280 5.136 -0.526 1.00 92.00 150 ALA A O 1
ATOM 1172 N N . LEU A 1 151 ? -2.139 5.744 -0.670 1.00 91.81 151 LEU A N 1
ATOM 1173 C CA . LEU A 1 151 ? -2.119 6.270 0.695 1.00 91.81 151 LEU A CA 1
ATOM 1174 C C . LEU A 1 151 ? -2.928 7.567 0.853 1.00 91.81 151 LEU A C 1
ATOM 1176 O O . LEU A 1 151 ? -3.536 7.764 1.897 1.00 91.81 151 LEU A O 1
ATOM 1180 N N . GLN A 1 152 ? -2.944 8.450 -0.150 1.00 91.44 152 GLN A N 1
ATOM 1181 C CA . GLN A 1 15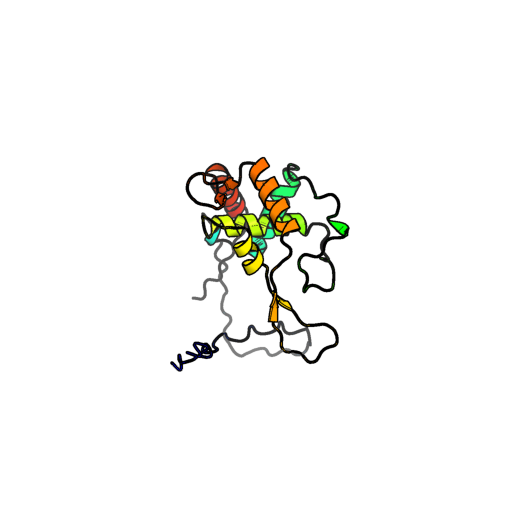2 ? -3.794 9.649 -0.133 1.00 91.44 152 GLN A CA 1
ATOM 1182 C C . GLN A 1 152 ? -5.280 9.276 -0.109 1.00 91.44 152 GLN A C 1
ATOM 1184 O O . GLN A 1 152 ? -6.058 9.898 0.603 1.00 91.44 152 GLN A O 1
ATOM 1189 N N . GLN A 1 153 ? -5.674 8.235 -0.839 1.00 91.75 153 GLN A N 1
ATOM 1190 C CA . GLN A 1 153 ? -7.055 7.749 -0.842 1.00 91.75 153 GLN A CA 1
ATOM 1191 C C . GLN A 1 153 ? -7.437 7.115 0.494 1.00 91.75 153 GLN A C 1
ATOM 1193 O O . GLN A 1 153 ? -8.507 7.396 1.022 1.00 91.75 153 GLN A O 1
ATOM 1198 N N . LEU A 1 154 ? -6.538 6.330 1.092 1.00 90.88 154 LEU A N 1
ATOM 1199 C CA . LEU A 1 154 ? -6.750 5.787 2.436 1.00 90.88 154 LEU A CA 1
ATOM 1200 C C . LEU A 1 154 ? -6.821 6.882 3.515 1.00 90.88 154 LEU A C 1
ATOM 1202 O O . LEU A 1 154 ? -7.506 6.690 4.519 1.00 90.88 154 LEU A O 1
ATOM 1206 N N . GLU A 1 155 ? -6.145 8.016 3.309 1.00 91.12 155 GLU A N 1
ATOM 1207 C CA . GLU A 1 155 ? -6.276 9.211 4.154 1.00 91.12 155 GLU A CA 1
ATOM 1208 C C . GLU A 1 155 ? -7.634 9.892 3.962 1.00 91.12 155 GLU A C 1
ATOM 1210 O O . GLU A 1 155 ? -8.297 10.182 4.954 1.00 91.12 155 GLU A O 1
ATOM 1215 N N . LYS A 1 156 ? -8.101 10.069 2.716 1.00 90.69 156 LYS A N 1
ATOM 1216 C CA . LYS A 1 156 ? -9.453 10.590 2.429 1.00 90.69 156 LYS A CA 1
ATOM 1217 C C . LYS A 1 156 ? -10.550 9.730 3.076 1.00 90.69 156 LYS A C 1
ATOM 1219 O O . LYS A 1 156 ? -11.556 10.256 3.531 1.00 90.69 156 LYS A O 1
ATOM 1224 N N . MET A 1 157 ? -10.347 8.412 3.133 1.00 88.25 157 MET A N 1
ATOM 1225 C CA . MET A 1 157 ? -11.271 7.465 3.768 1.00 88.25 157 MET A CA 1
ATOM 1226 C C . MET A 1 157 ? -11.164 7.409 5.303 1.00 88.25 157 MET A C 1
ATOM 1228 O O . MET A 1 157 ? -11.923 6.666 5.918 1.00 88.25 157 MET A O 1
ATOM 1232 N N . GLY A 1 158 ? -10.205 8.107 5.923 1.00 88.50 158 GLY A N 1
ATOM 1233 C CA . GLY A 1 158 ? -10.001 8.084 7.378 1.00 88.50 158 GLY A CA 1
ATOM 1234 C C . GLY A 1 158 ? -9.397 6.786 7.928 1.00 88.50 158 GLY A C 1
ATOM 1235 O O . GLY A 1 158 ? -9.338 6.593 9.140 1.00 88.50 158 GLY A O 1
ATOM 1236 N N . ILE A 1 159 ? -8.913 5.884 7.068 1.00 89.38 159 ILE A N 1
ATOM 1237 C CA . ILE A 1 159 ? -8.302 4.605 7.477 1.00 89.38 159 ILE A CA 1
ATOM 1238 C C . ILE A 1 159 ? -6.861 4.831 7.966 1.00 89.38 159 ILE A C 1
ATOM 1240 O O . ILE A 1 159 ? -6.386 4.184 8.905 1.00 89.38 159 ILE A O 1
ATOM 1244 N N . VAL A 1 160 ? -6.147 5.751 7.318 1.00 90.25 160 VAL A N 1
ATOM 1245 C CA . VAL A 1 160 ? -4.761 6.109 7.634 1.00 90.25 160 VAL A CA 1
ATOM 1246 C C . VAL A 1 160 ? -4.706 7.583 8.013 1.00 90.25 160 VAL A C 1
ATOM 1248 O O . VAL A 1 160 ? -5.305 8.416 7.346 1.00 90.25 160 VAL A O 1
ATOM 1251 N N . ALA A 1 161 ? -3.948 7.905 9.056 1.00 87.88 161 ALA A N 1
ATOM 1252 C CA . ALA A 1 161 ? -3.684 9.268 9.487 1.00 87.88 161 ALA A CA 1
ATOM 1253 C C . ALA A 1 161 ? -2.188 9.593 9.417 1.00 87.88 161 ALA A C 1
ATOM 1255 O O . ALA A 1 161 ? -1.310 8.740 9.617 1.00 87.88 161 ALA A O 1
ATOM 1256 N N . LYS A 1 162 ? -1.897 10.867 9.161 1.00 86.12 162 LYS A N 1
ATOM 1257 C CA . LYS A 1 162 ? -0.561 11.431 9.352 1.00 86.12 162 LYS A CA 1
ATOM 1258 C C . LYS A 1 162 ? -0.371 11.687 10.840 1.00 86.12 162 LYS A C 1
ATOM 1260 O O . LYS A 1 162 ? -1.266 12.220 11.486 1.00 86.12 162 LYS A O 1
ATOM 1265 N N . CYS A 1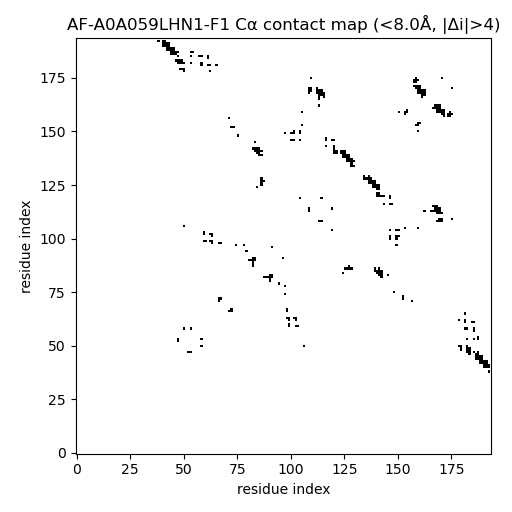 163 ? 0.769 11.284 11.386 1.00 77.56 163 CYS A N 1
ATOM 1266 C CA . CYS A 1 163 ? 1.100 11.664 12.754 1.00 77.56 163 CYS A CA 1
ATOM 1267 C C . CYS A 1 163 ? 1.669 13.083 12.770 1.00 77.56 163 CYS A C 1
ATOM 1269 O O . CYS A 1 163 ? 2.529 13.362 11.933 1.00 77.56 163 CYS A O 1
ATOM 1271 N N . PRO A 1 164 ? 1.222 13.945 13.697 1.00 70.56 164 PRO A N 1
ATOM 1272 C CA . PRO A 1 164 ? 1.808 15.270 13.865 1.00 70.56 164 PRO A CA 1
ATOM 1273 C C . PRO A 1 164 ? 3.237 15.176 14.421 1.00 70.56 164 PRO A C 1
ATOM 1275 O O . PRO A 1 164 ? 4.123 15.860 13.922 1.00 70.56 164 PRO A O 1
ATOM 1278 N N . ASP A 1 165 ? 3.486 14.254 15.360 1.00 71.44 165 ASP A N 1
ATOM 1279 C CA . ASP A 1 165 ? 4.749 14.220 16.123 1.00 71.44 165 ASP A CA 1
ATOM 1280 C C . ASP A 1 165 ? 5.849 13.379 15.459 1.00 71.44 165 ASP A C 1
ATOM 1282 O O . ASP A 1 165 ? 7.034 13.667 15.573 1.00 71.44 165 ASP A O 1
ATOM 1286 N N . ASN A 1 166 ? 5.461 12.320 14.741 1.00 65.75 166 ASN A N 1
ATOM 1287 C CA . ASN A 1 166 ? 6.391 11.424 14.054 1.00 65.75 166 ASN A CA 1
ATOM 1288 C C . ASN A 1 166 ? 6.200 11.556 12.550 1.00 65.75 166 ASN A C 1
ATOM 1290 O O . ASN A 1 166 ? 5.117 11.261 12.047 1.00 65.75 166 ASN A O 1
ATOM 1294 N N . HIS A 1 167 ? 7.268 11.903 11.828 1.00 68.25 167 HIS A N 1
ATOM 1295 C CA . HIS A 1 167 ? 7.312 11.963 10.364 1.00 68.25 167 HIS A CA 1
ATOM 1296 C C . HIS A 1 167 ? 6.969 10.600 9.716 1.00 68.25 167 HIS A C 1
ATOM 1298 O O . HIS A 1 167 ? 7.844 9.831 9.318 1.00 68.25 167 HIS A O 1
ATOM 1304 N N . GLY A 1 168 ? 5.678 10.276 9.610 1.00 80.38 168 GLY A N 1
ATOM 1305 C CA . GLY A 1 168 ? 5.193 8.987 9.126 1.00 80.38 168 GLY A CA 1
ATOM 1306 C C . GLY A 1 168 ? 3.670 8.856 9.152 1.00 80.38 168 GLY A C 1
ATOM 1307 O O . GLY A 1 168 ? 2.943 9.720 9.644 1.00 80.38 168 GLY A O 1
ATOM 1308 N N . ARG A 1 169 ? 3.180 7.744 8.596 1.00 85.69 169 ARG A N 1
ATOM 1309 C CA . ARG A 1 169 ? 1.750 7.405 8.573 1.00 85.69 169 ARG A CA 1
ATOM 1310 C C . ARG A 1 169 ? 1.448 6.302 9.586 1.00 85.69 169 ARG A C 1
ATOM 1312 O O . ARG A 1 169 ? 2.215 5.337 9.710 1.00 85.69 169 ARG A O 1
ATOM 1319 N N . LYS A 1 170 ? 0.337 6.440 10.307 1.00 88.00 170 LYS A N 1
ATOM 1320 C CA . LYS A 1 170 ? -0.192 5.434 11.240 1.00 88.00 170 LYS A CA 1
ATOM 1321 C C . LYS A 1 170 ? -1.652 5.142 10.907 1.00 88.00 170 LYS A C 1
ATOM 1323 O O . LYS A 1 170 ? -2.323 5.930 10.251 1.00 88.00 170 LYS A O 1
ATOM 1328 N N . MET A 1 171 ? -2.130 3.979 11.328 1.00 89.75 171 MET A N 1
ATOM 1329 C CA . MET A 1 171 ? -3.551 3.652 11.232 1.00 89.75 171 MET A CA 1
ATOM 1330 C C . MET A 1 171 ? -4.360 4.432 12.263 1.00 89.75 171 MET A C 1
ATOM 1332 O O . MET A 1 171 ? -3.880 4.656 13.375 1.00 89.75 171 MET A O 1
ATOM 1336 N N . THR A 1 172 ? -5.588 4.789 11.900 1.00 92.38 172 THR A N 1
ATOM 1337 C CA . THR A 1 172 ? -6.593 5.286 12.846 1.00 92.38 172 THR A CA 1
ATOM 1338 C C . THR A 1 172 ? -7.226 4.127 13.618 1.00 92.38 172 THR A C 1
ATOM 1340 O O . THR A 1 172 ? -7.113 2.957 13.231 1.00 92.38 172 THR A O 1
ATOM 1343 N N . VAL A 1 173 ? -7.915 4.444 14.717 1.00 91.56 173 VAL A N 1
ATOM 1344 C CA . VAL A 1 173 ? -8.677 3.453 15.497 1.00 91.56 173 VAL A CA 1
ATOM 1345 C C . VAL A 1 173 ? -9.786 2.833 14.640 1.00 91.56 173 VAL A C 1
ATOM 1347 O O . VAL A 1 173 ? -9.963 1.614 14.637 1.00 91.56 173 VAL A O 1
ATOM 1350 N N . GLU A 1 174 ? -10.471 3.652 13.841 1.00 91.88 174 GLU A N 1
ATOM 1351 C CA . GLU A 1 174 ? -11.516 3.209 12.914 1.00 91.88 174 GLU A CA 1
ATOM 1352 C C . GLU A 1 174 ? -10.967 2.294 11.818 1.00 91.88 174 GLU A C 1
ATOM 1354 O O . GLU A 1 174 ? -11.511 1.215 11.575 1.00 91.88 174 GLU A O 1
ATOM 1359 N N . GLY A 1 175 ? -9.841 2.674 11.203 1.00 92.06 175 GLY A N 1
ATOM 1360 C CA . GLY A 1 175 ? -9.182 1.858 10.189 1.00 92.06 175 GLY A CA 1
ATOM 1361 C C . GLY A 1 175 ? -8.744 0.502 10.740 1.00 92.06 175 GLY A C 1
ATOM 1362 O O . GLY A 1 175 ? -8.883 -0.518 10.063 1.00 92.06 175 GLY A O 1
ATOM 1363 N N . ARG A 1 176 ? -8.283 0.467 11.995 1.00 92.12 176 ARG A N 1
ATOM 1364 C CA . ARG A 1 176 ? -7.923 -0.780 12.672 1.00 92.12 176 ARG A CA 1
ATOM 1365 C C . ARG A 1 176 ? -9.139 -1.678 12.907 1.00 92.12 176 ARG A C 1
ATOM 1367 O O . ARG A 1 176 ? -9.096 -2.850 12.537 1.00 92.12 176 ARG A O 1
ATOM 1374 N N . ARG A 1 177 ? -10.238 -1.112 13.419 1.00 92.88 177 ARG A N 1
ATOM 1375 C CA . ARG A 1 177 ? -11.510 -1.827 13.611 1.00 92.88 177 ARG A CA 1
ATOM 1376 C C . ARG A 1 177 ? -12.029 -2.409 12.296 1.00 92.88 177 ARG A C 1
ATOM 1378 O O . ARG A 1 177 ? -12.412 -3.573 12.264 1.00 92.88 177 ARG A O 1
ATOM 1385 N N . LEU A 1 178 ? -12.005 -1.633 11.212 1.00 92.00 178 LEU A N 1
ATOM 1386 C CA . LEU A 1 178 ? -12.453 -2.086 9.892 1.00 92.00 178 LEU A CA 1
ATOM 1387 C C . LEU A 1 178 ? -11.620 -3.271 9.390 1.00 92.00 178 LEU A C 1
ATOM 1389 O O . LEU A 1 178 ? -12.174 -4.259 8.912 1.00 92.00 178 LEU A O 1
ATOM 1393 N N . MET A 1 179 ? -10.295 -3.211 9.526 1.00 91.62 179 MET A N 1
ATOM 1394 C CA . MET A 1 179 ? -9.427 -4.308 9.095 1.00 91.62 179 MET A CA 1
ATOM 1395 C C . MET A 1 179 ? -9.627 -5.583 9.916 1.00 91.62 179 MET A C 1
ATOM 1397 O O . MET A 1 179 ? -9.645 -6.669 9.338 1.00 91.62 179 MET A O 1
ATOM 1401 N N . ASP A 1 180 ? -9.822 -5.463 11.231 1.00 92.50 180 ASP A N 1
ATOM 1402 C CA . ASP A 1 180 ? -10.114 -6.613 12.090 1.00 92.50 180 ASP A CA 1
ATOM 1403 C C . ASP A 1 180 ? -11.518 -7.197 11.794 1.00 92.50 180 ASP A C 1
ATOM 1405 O O . ASP A 1 180 ? -11.702 -8.413 11.835 1.00 92.50 180 ASP A O 1
ATOM 1409 N N . LEU A 1 181 ? -12.502 -6.374 11.399 1.00 91.50 181 LEU A N 1
ATOM 1410 C CA . LEU A 1 181 ? -13.812 -6.854 10.922 1.00 91.50 181 LEU A CA 1
ATOM 1411 C C . LEU A 1 181 ? -13.698 -7.647 9.615 1.00 91.50 181 LEU A C 1
ATOM 1413 O O . LEU A 1 181 ? -14.277 -8.727 9.500 1.00 91.50 181 LEU A O 1
ATOM 1417 N N . VAL A 1 182 ? -12.924 -7.150 8.646 1.00 91.62 182 VAL A N 1
ATOM 1418 C CA . VAL A 1 182 ? -12.684 -7.882 7.392 1.00 91.62 182 VAL A CA 1
ATOM 1419 C C . VAL A 1 182 ? -11.911 -9.173 7.660 1.00 91.62 182 VAL A C 1
ATOM 1421 O O . VAL A 1 182 ? -12.238 -10.201 7.073 1.00 91.62 182 VAL A O 1
ATOM 1424 N N . ALA A 1 183 ? -10.946 -9.162 8.585 1.00 90.12 183 ALA A N 1
ATOM 1425 C CA . ALA A 1 183 ? -10.204 -10.360 8.973 1.00 90.12 183 ALA A CA 1
ATOM 1426 C C . ALA A 1 183 ? -11.128 -11.472 9.500 1.00 90.12 183 ALA A C 1
ATOM 1428 O O . ALA A 1 183 ? -10.958 -12.626 9.117 1.00 90.12 183 ALA A O 1
ATOM 1429 N N . ARG A 1 184 ? -12.157 -11.126 10.288 1.00 89.56 184 ARG A N 1
ATOM 1430 C CA . ARG A 1 184 ? -13.166 -12.085 10.784 1.00 89.56 184 ARG A CA 1
ATOM 1431 C C . ARG A 1 184 ? -14.010 -12.719 9.679 1.00 89.56 184 ARG A C 1
ATOM 1433 O O . ARG A 1 184 ? -14.499 -13.828 9.860 1.00 89.56 184 ARG A O 1
ATOM 1440 N N . SER A 1 185 ? -14.196 -12.023 8.557 1.00 86.50 185 SER A N 1
ATOM 1441 C CA . SER A 1 185 ? -14.959 -12.537 7.414 1.00 86.50 185 SER A CA 1
ATOM 1442 C C . SER A 1 185 ? -14.183 -13.572 6.596 1.00 86.50 185 SER A C 1
ATOM 1444 O O . SER A 1 185 ? -14.791 -14.262 5.777 1.00 86.50 185 SER A O 1
ATOM 1446 N N . VAL A 1 186 ? -12.859 -13.665 6.757 1.00 86.44 186 VAL A N 1
ATOM 1447 C CA . VAL A 1 186 ? -12.031 -14.578 5.966 1.00 86.44 186 VAL A CA 1
ATOM 1448 C C . VAL A 1 186 ? -12.039 -15.969 6.607 1.00 86.44 186 VAL A C 1
ATOM 1450 O O . VAL A 1 186 ? -11.693 -16.100 7.784 1.00 86.44 186 VAL A O 1
ATOM 1453 N N . PRO A 1 187 ? -12.393 -17.030 5.861 1.00 77.81 187 PRO A N 1
ATOM 1454 C CA . PRO A 1 187 ? -12.321 -18.386 6.380 1.00 77.81 187 PRO A CA 1
ATOM 1455 C C . PRO A 1 187 ? -10.856 -18.827 6.502 1.00 77.81 187 PRO A C 1
ATOM 1457 O O . PRO A 1 187 ? -10.169 -19.029 5.502 1.00 77.81 187 PRO A O 1
ATOM 1460 N N . CYS A 1 188 ? -10.379 -19.010 7.734 1.00 68.25 188 CYS A N 1
ATOM 1461 C CA . CYS A 1 188 ? -9.062 -19.580 8.010 1.00 68.25 188 CYS A CA 1
ATOM 1462 C C . CYS A 1 188 ? -9.199 -21.052 8.406 1.00 68.25 188 CYS A C 1
ATOM 1464 O O . CYS A 1 188 ? -9.687 -21.386 9.489 1.00 68.25 188 CYS A O 1
ATOM 1466 N N . THR A 1 189 ? -8.727 -21.946 7.544 1.00 69.00 189 THR A N 1
ATOM 1467 C CA . THR A 1 189 ? -8.488 -23.344 7.911 1.00 69.00 189 THR A CA 1
ATOM 1468 C C . THR A 1 189 ? -7.057 -23.482 8.394 1.00 69.00 189 THR A C 1
ATOM 1470 O O . THR A 1 189 ? -6.122 -23.244 7.629 1.00 69.00 189 THR A O 1
ATOM 1473 N N . ARG A 1 190 ? -6.877 -23.862 9.660 1.00 60.44 190 ARG A N 1
ATOM 1474 C CA . ARG A 1 190 ? -5.557 -24.201 10.188 1.00 60.44 190 ARG A CA 1
ATOM 1475 C C . ARG A 1 190 ? -5.355 -25.702 10.042 1.00 60.44 190 ARG A C 1
ATOM 1477 O O . ARG A 1 190 ? -6.188 -26.481 10.502 1.00 60.44 190 ARG A O 1
ATOM 1484 N N . LEU A 1 191 ? -4.249 -26.090 9.418 1.00 59.56 191 LEU A N 1
ATOM 1485 C CA . LEU A 1 191 ? -3.774 -27.465 9.475 1.00 59.56 191 LEU A CA 1
ATOM 1486 C C . LEU A 1 191 ? -3.162 -27.671 10.859 1.00 59.56 191 LEU A C 1
ATOM 1488 O O . LEU A 1 191 ? -2.226 -26.967 11.245 1.00 59.56 191 LEU A O 1
ATOM 1492 N N . VAL A 1 192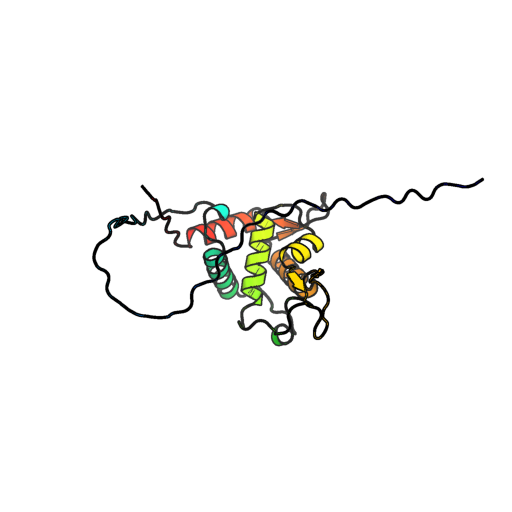 ? -3.756 -28.569 11.636 1.00 55.94 192 VAL A N 1
ATOM 1493 C CA . VAL A 1 192 ? -3.169 -29.045 12.885 1.00 55.94 192 VAL A CA 1
ATOM 1494 C C . VAL A 1 192 ? -2.575 -30.403 12.558 1.00 55.94 192 VAL A C 1
ATOM 1496 O O . VAL A 1 192 ? -3.315 -31.354 12.326 1.00 55.94 192 VAL A O 1
ATOM 1499 N N . VAL A 1 193 ? -1.249 -30.455 12.467 1.00 52.38 193 VAL A N 1
ATOM 1500 C CA . VAL A 1 193 ? -0.518 -31.722 12.418 1.00 52.38 193 VAL A CA 1
ATOM 1501 C C . VAL A 1 193 ? -0.486 -32.232 13.856 1.00 52.38 193 VAL A C 1
ATOM 1503 O O . VAL A 1 193 ? -0.031 -31.500 14.739 1.00 52.38 193 VAL A O 1
ATOM 1506 N N . ALA A 1 194 ? -1.095 -33.395 14.085 1.00 48.44 194 ALA A N 1
ATOM 1507 C CA . ALA A 1 194 ? -1.045 -34.104 15.360 1.00 48.44 194 ALA A CA 1
ATOM 1508 C C . ALA A 1 194 ? 0.289 -34.842 15.493 1.00 48.44 194 ALA A C 1
ATOM 1510 O O . ALA A 1 194 ? 0.767 -35.348 14.451 1.00 48.44 194 ALA A O 1
#